Protein AF-A0A3M1DZT7-F1 (afdb_monomer)

Sequence (223 aa):
MSYPRRNRTALREWIWILPVLLIPLVGCPLLSSRNDTGNGNDNQNANVNDNGSGQPLPPQDAEINVVIEGQGSVQQEATVGGVRLSAVPDNGWLFSEWVLSNGQSVRLNPTLFDPEDDPTVTARFVPDPNVADSDGDGFVDAADQCPGTPSGAAVDLDGCAASQRDSDNDGVTDDVDACPDSPFGAAVGEDGCTPDERDSDGDGVPDPSDRCPDTPPDDSIDN

pLDDT: mean 79.83, std 20.41, range [36.41, 98.38]

Solvent-accessible surface area (backbone atoms only — not comparable to full-atom values): 14488 Å² total; per-residue (Å²): 142,88,86,83,93,83,84,90,86,86,81,88,82,86,87,89,83,85,87,88,88,85,85,84,90,82,83,86,86,79,89,76,89,80,89,82,90,81,89,78,92,77,90,73,88,75,89,70,91,70,93,63,92,69,72,68,74,45,66,94,76,57,63,61,49,73,44,78,43,72,54,58,50,73,49,79,43,73,36,81,84,31,31,35,42,34,75,43,49,36,62,51,33,35,75,63,34,36,37,37,85,88,70,51,76,43,71,64,74,64,37,77,43,42,42,87,84,47,50,40,38,30,45,34,30,42,76,37,91,89,56,56,47,88,48,66,75,59,35,24,62,92,65,34,78,35,87,73,37,62,76,87,59,70,55,53,99,43,36,34,28,44,79,76,36,45,88,37,48,50,83,43,36,54,69,60,34,77,34,78,76,42,60,72,63,41,82,48,54,93,43,25,29,35,81,76,60,38,43,78,40,68,67,85,52,28,38,83,79,34,93,62,51,76,49,67,78,87,60,73,72,92,126

Mean predicted aligned error: 16.44 Å

Secondary structure (DSSP, 8-state):
------------------------------------------------------PPPPPTT---EEEEESSEEEEEEEETTEEEEEEEEPTTEEEEEEEETTS-EE--SSEEE-TTT-SEEEEEEEE-TTS--SS-SSS-TTT-SSTTPPTT--B-TTS-BGGG--SS-SSS-TTT-S-TT--TT----TTS--TTT--SS-SSS-TTT-S-TTPPTT-----

Structure (mmCIF, N/CA/C/O backbone):
data_AF-A0A3M1DZT7-F1
#
_entry.id   AF-A0A3M1DZT7-F1
#
loop_
_atom_site.group_PDB
_atom_site.id
_atom_site.type_symbol
_atom_site.label_atom_id
_atom_site.label_alt_id
_atom_site.label_comp_id
_atom_site.label_asym_id
_atom_site.label_entity_id
_atom_site.label_seq_id
_atom_site.pdbx_PDB_ins_code
_atom_site.Cartn_x
_atom_site.Cartn_y
_atom_site.Cartn_z
_atom_site.occupancy
_atom_site.B_iso_or_equiv
_atom_site.auth_seq_id
_atom_site.auth_comp_id
_atom_site.auth_asym_id
_atom_site.auth_atom_id
_atom_site.pdbx_PDB_model_num
ATOM 1 N N . MET A 1 1 ? 51.567 37.288 -17.974 1.00 45.66 1 MET A N 1
ATOM 2 C CA . MET A 1 1 ? 51.415 36.733 -16.613 1.00 45.66 1 MET A CA 1
ATOM 3 C C . MET A 1 1 ? 51.586 35.224 -16.696 1.00 45.66 1 MET A C 1
ATOM 5 O O . MET A 1 1 ? 50.938 34.608 -17.527 1.00 45.66 1 MET A O 1
ATOM 9 N N . SER A 1 2 ? 52.511 34.666 -15.920 1.00 47.59 2 SER A N 1
ATOM 10 C CA . SER A 1 2 ? 52.899 33.250 -15.897 1.00 47.59 2 SER A CA 1
ATOM 11 C C . SER A 1 2 ? 52.933 32.817 -14.433 1.00 47.59 2 SER A C 1
ATOM 13 O O . SER A 1 2 ? 53.508 33.569 -13.655 1.00 47.59 2 SER A O 1
ATOM 15 N N . TYR A 1 3 ? 52.290 31.697 -14.077 1.00 40.38 3 TYR A N 1
ATOM 16 C CA . TYR A 1 3 ? 52.503 30.831 -12.894 1.00 40.38 3 TYR A CA 1
ATOM 17 C C . TYR A 1 3 ? 51.516 29.628 -12.971 1.00 40.38 3 TYR A C 1
ATOM 19 O O . TYR A 1 3 ? 50.563 29.699 -13.746 1.00 40.38 3 TYR A O 1
ATOM 27 N N . PRO A 1 4 ? 51.784 28.472 -12.322 1.00 50.91 4 PRO A N 1
ATOM 28 C CA . PRO A 1 4 ? 52.067 27.237 -13.059 1.00 50.91 4 PRO A CA 1
ATOM 29 C C . PRO A 1 4 ? 51.214 26.011 -12.654 1.00 50.91 4 PRO A C 1
ATOM 31 O O . PRO A 1 4 ? 50.410 26.047 -11.730 1.00 50.91 4 PRO A O 1
ATOM 34 N N . ARG A 1 5 ? 51.464 24.890 -13.352 1.00 53.12 5 ARG A N 1
ATOM 35 C CA . ARG A 1 5 ? 50.992 23.520 -13.062 1.00 53.12 5 ARG A CA 1
ATOM 36 C C . ARG A 1 5 ? 51.429 22.998 -11.680 1.00 53.12 5 ARG A C 1
ATOM 38 O O . ARG A 1 5 ? 52.589 23.194 -11.320 1.00 53.12 5 ARG A O 1
ATOM 45 N N . ARG A 1 6 ? 50.556 22.199 -11.039 1.00 50.59 6 ARG A N 1
ATOM 46 C CA . ARG A 1 6 ? 50.745 20.929 -10.266 1.00 50.59 6 ARG A CA 1
ATOM 47 C C . ARG A 1 6 ? 49.400 20.640 -9.550 1.00 50.59 6 ARG A C 1
ATOM 49 O O . ARG A 1 6 ? 48.716 21.587 -9.208 1.00 50.59 6 ARG A O 1
ATOM 56 N N . ASN A 1 7 ? 48.911 19.418 -9.332 1.00 36.47 7 ASN A N 1
ATOM 57 C CA . ASN A 1 7 ? 49.622 18.189 -9.004 1.00 36.47 7 ASN A CA 1
ATOM 58 C C . ASN A 1 7 ? 48.761 16.950 -9.350 1.00 36.47 7 ASN A C 1
ATOM 60 O O . ASN A 1 7 ? 47.596 16.879 -8.971 1.00 36.47 7 ASN A O 1
ATOM 64 N N . ARG A 1 8 ? 49.356 15.972 -10.044 1.00 54.31 8 ARG A N 1
ATOM 65 C CA . ARG A 1 8 ? 48.890 14.578 -10.103 1.00 54.31 8 ARG A CA 1
ATOM 66 C C . ARG A 1 8 ? 49.481 13.852 -8.900 1.00 54.31 8 ARG A C 1
ATOM 68 O O . ARG A 1 8 ? 50.689 13.965 -8.743 1.00 54.31 8 ARG A O 1
ATOM 75 N N . THR A 1 9 ? 48.667 13.092 -8.167 1.00 45.31 9 THR A N 1
ATOM 76 C CA . THR A 1 9 ? 48.987 11.770 -7.580 1.00 45.31 9 THR A CA 1
ATOM 77 C C . THR A 1 9 ? 47.830 11.342 -6.677 1.00 45.31 9 THR A C 1
ATOM 79 O O . THR A 1 9 ? 47.679 11.890 -5.591 1.00 45.31 9 THR A O 1
ATOM 82 N N . ALA A 1 10 ? 47.053 10.347 -7.099 1.00 43.81 10 ALA A N 1
ATOM 83 C CA . ALA A 1 10 ? 46.327 9.464 -6.192 1.00 43.81 10 ALA A CA 1
ATOM 84 C C . ALA A 1 10 ? 46.734 8.045 -6.598 1.00 43.81 10 ALA A C 1
ATOM 86 O O . ALA A 1 10 ? 46.336 7.550 -7.652 1.00 43.81 10 ALA A O 1
ATOM 87 N N . LEU A 1 11 ? 47.667 7.475 -5.839 1.00 43.59 11 LEU A N 1
ATOM 88 C CA . LEU A 1 11 ? 48.117 6.100 -5.998 1.00 43.59 11 LEU A CA 1
ATOM 89 C C . LEU A 1 11 ? 47.197 5.192 -5.180 1.00 43.59 11 LEU A C 1
ATOM 91 O O . LEU A 1 11 ? 46.886 5.483 -4.028 1.00 43.59 11 LEU A O 1
ATOM 95 N N . ARG A 1 12 ? 46.768 4.123 -5.851 1.00 47.22 12 ARG A N 1
ATOM 96 C CA . ARG A 1 12 ? 46.093 2.931 -5.337 1.00 47.22 12 ARG A CA 1
ATOM 97 C C . ARG A 1 12 ? 47.005 2.179 -4.366 1.00 47.22 12 ARG A C 1
ATOM 99 O O . ARG A 1 12 ? 48.170 1.980 -4.689 1.00 47.22 12 ARG A O 1
ATOM 106 N N . GLU A 1 13 ? 46.438 1.640 -3.294 1.00 50.22 13 GLU A N 1
ATOM 107 C CA . GLU A 1 13 ? 47.016 0.537 -2.518 1.00 50.22 13 GLU A CA 1
ATOM 108 C C . GLU A 1 13 ? 45.881 -0.471 -2.266 1.00 50.22 13 GLU A C 1
ATOM 110 O O . GLU A 1 13 ? 44.809 -0.104 -1.786 1.00 50.22 13 GLU A O 1
ATOM 115 N N . TRP A 1 14 ? 46.100 -1.716 -2.688 1.00 39.44 14 TRP A N 1
ATOM 116 C CA . TRP A 1 14 ? 45.188 -2.859 -2.601 1.00 39.44 14 TRP A CA 1
ATOM 117 C C . TRP A 1 14 ? 45.674 -3.764 -1.461 1.00 39.44 14 TRP A C 1
ATOM 119 O O . TRP A 1 14 ? 46.859 -4.092 -1.430 1.00 39.44 14 TRP A O 1
ATOM 129 N N . ILE A 1 15 ? 44.794 -4.217 -0.562 1.00 51.91 15 ILE A N 1
ATOM 130 C CA . ILE A 1 15 ? 45.099 -5.303 0.386 1.00 51.91 15 ILE A CA 1
ATOM 131 C C . ILE A 1 15 ? 44.043 -6.398 0.223 1.00 51.91 15 ILE A C 1
ATOM 133 O O . ILE A 1 15 ? 42.875 -6.197 0.541 1.00 51.91 15 ILE A O 1
ATOM 137 N N . TRP A 1 16 ? 44.494 -7.554 -0.263 1.00 39.28 16 TRP A N 1
ATOM 138 C CA . TRP A 1 16 ? 43.775 -8.827 -0.297 1.00 39.28 16 TRP A CA 1
ATOM 139 C C . TRP A 1 16 ? 44.227 -9.694 0.882 1.00 39.28 16 TRP A C 1
ATOM 141 O O . TRP A 1 16 ? 45.429 -9.920 1.024 1.00 39.28 16 TRP A O 1
ATOM 151 N N . ILE A 1 17 ? 43.298 -10.249 1.669 1.00 58.00 17 ILE A N 1
ATOM 152 C CA . ILE A 1 17 ? 43.531 -11.480 2.447 1.00 58.00 17 ILE A CA 1
ATOM 153 C C . ILE A 1 17 ? 42.269 -12.356 2.353 1.00 58.00 17 ILE A C 1
ATOM 155 O O . ILE A 1 17 ? 41.202 -11.965 2.815 1.00 58.00 17 ILE A O 1
ATOM 159 N N . LEU A 1 18 ? 42.419 -13.523 1.717 1.00 41.44 18 LEU A N 1
ATOM 160 C CA . LEU A 1 18 ? 41.419 -14.587 1.530 1.0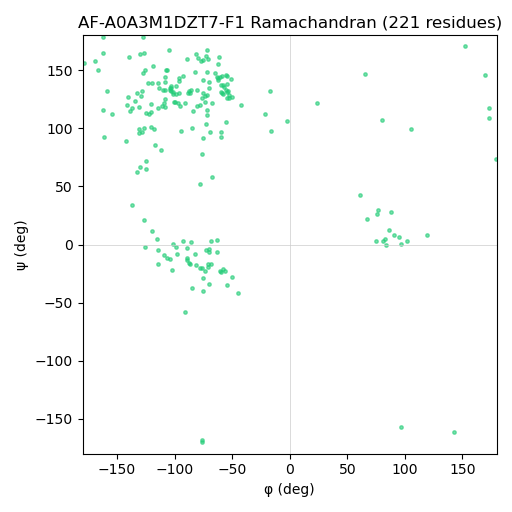0 41.44 18 LEU A CA 1
ATOM 161 C C . LEU A 1 18 ? 41.291 -15.511 2.771 1.00 41.44 18 LEU A C 1
ATOM 163 O O . LEU A 1 18 ? 42.179 -15.503 3.628 1.00 41.44 18 LEU A O 1
ATOM 167 N N . PRO A 1 19 ? 40.208 -16.316 2.872 1.00 54.72 19 PRO A N 1
ATOM 168 C CA . PRO A 1 19 ? 39.797 -17.031 4.081 1.00 54.72 19 PRO A CA 1
ATOM 169 C C . PRO A 1 19 ? 40.427 -18.428 4.205 1.00 54.72 19 PRO A C 1
ATOM 171 O O . PRO A 1 19 ? 40.820 -19.046 3.218 1.00 54.72 19 PRO A O 1
ATOM 174 N N . VAL A 1 20 ? 40.458 -18.967 5.428 1.00 49.34 20 VAL A N 1
ATOM 175 C CA . VAL A 1 20 ? 40.788 -20.376 5.697 1.00 49.34 20 VAL A CA 1
ATOM 176 C C . VAL A 1 20 ? 39.607 -21.034 6.404 1.00 49.34 20 VAL A C 1
ATOM 178 O O . VAL A 1 20 ? 39.290 -20.699 7.544 1.00 49.34 20 VAL A O 1
ATOM 181 N N . LEU A 1 21 ? 38.981 -21.992 5.721 1.00 49.69 21 LEU A N 1
ATOM 182 C CA . LEU A 1 21 ? 38.023 -22.945 6.274 1.00 49.69 21 LEU A CA 1
ATOM 183 C C . LEU A 1 21 ? 38.738 -24.287 6.491 1.00 49.69 21 LEU A C 1
ATOM 185 O O . LEU A 1 21 ? 39.342 -24.806 5.555 1.00 49.69 21 LEU A O 1
ATOM 189 N N . LEU A 1 22 ? 38.626 -24.883 7.683 1.00 40.75 22 LEU A N 1
ATOM 190 C CA . LEU A 1 22 ? 38.762 -26.335 7.860 1.00 40.75 22 LEU A CA 1
ATOM 191 C C . LEU A 1 22 ? 37.986 -26.810 9.110 1.00 40.75 22 LEU A C 1
ATOM 193 O O . LEU A 1 22 ? 38.340 -26.493 10.242 1.00 40.75 22 LEU A O 1
ATOM 197 N N . ILE A 1 23 ? 36.921 -27.578 8.874 1.00 49.12 23 ILE A N 1
ATOM 198 C CA . ILE A 1 23 ? 36.156 -28.443 9.806 1.00 49.12 23 ILE A CA 1
ATOM 199 C C . ILE A 1 23 ? 36.813 -29.848 9.684 1.00 49.12 23 ILE A C 1
ATOM 201 O O . ILE A 1 23 ? 37.213 -30.143 8.550 1.00 49.12 23 ILE A O 1
ATOM 205 N N . PRO A 1 24 ? 36.965 -30.739 10.715 1.00 48.47 24 PRO A N 1
ATOM 206 C CA . PRO A 1 24 ? 35.806 -31.445 11.303 1.00 48.47 24 PRO A CA 1
ATOM 207 C C . PRO A 1 24 ? 35.877 -32.136 12.700 1.00 48.47 24 PRO A C 1
ATOM 209 O O . PRO A 1 24 ? 36.939 -32.504 13.186 1.00 48.47 24 PRO A O 1
ATOM 212 N N . LEU A 1 25 ? 34.658 -32.434 13.211 1.00 43.09 25 LEU A N 1
ATOM 213 C CA . LEU A 1 25 ? 34.209 -33.508 14.146 1.00 43.09 25 LEU A CA 1
ATOM 214 C C . LEU A 1 25 ? 34.771 -33.453 15.597 1.00 43.09 25 LEU A C 1
ATOM 216 O O . LEU A 1 25 ? 35.896 -33.048 15.814 1.00 43.09 25 LEU A O 1
ATOM 220 N N . VAL A 1 26 ? 34.107 -33.836 16.698 1.00 43.22 26 VAL A N 1
ATOM 221 C CA . VAL A 1 26 ? 33.128 -34.891 17.016 1.00 43.22 26 VAL A CA 1
ATOM 222 C C . VAL A 1 26 ? 32.510 -34.557 18.405 1.00 43.22 26 VAL A C 1
ATOM 224 O O . VAL A 1 26 ? 33.234 -34.080 19.274 1.00 43.22 26 VAL A O 1
ATOM 227 N N . GLY A 1 27 ? 31.250 -34.933 18.675 1.00 36.41 27 GLY A N 1
ATOM 228 C CA . GLY A 1 27 ? 30.871 -35.521 19.982 1.00 36.41 27 GLY A CA 1
ATOM 229 C C . GLY A 1 27 ? 30.088 -34.689 21.019 1.00 36.41 27 GLY A C 1
ATOM 230 O O . GLY A 1 27 ? 30.664 -33.998 21.849 1.00 36.41 27 GLY A O 1
ATOM 231 N N . CYS A 1 28 ? 28.768 -34.911 21.067 1.00 40.41 28 CYS A N 1
ATOM 232 C CA . CYS A 1 28 ? 27.914 -34.839 22.275 1.00 40.41 28 CYS A CA 1
ATOM 233 C C . CYS A 1 28 ? 28.398 -35.897 23.319 1.00 40.41 28 CYS A C 1
ATOM 235 O O . CYS A 1 28 ? 29.014 -36.869 22.862 1.00 40.41 28 CYS A O 1
ATOM 237 N N . PRO A 1 29 ? 28.078 -35.860 24.648 1.00 48.31 29 PRO A N 1
ATOM 238 C CA . PRO A 1 29 ? 26.675 -36.031 25.056 1.00 48.31 29 PRO A CA 1
ATOM 239 C C . PRO A 1 29 ? 26.226 -35.577 26.487 1.00 48.31 29 PRO A C 1
ATOM 241 O O . PRO A 1 29 ? 27.014 -35.205 27.349 1.00 48.31 29 PRO A O 1
ATOM 244 N N . LEU A 1 30 ? 24.915 -35.765 26.707 1.00 39.66 30 LEU A N 1
ATOM 245 C CA . LEU A 1 30 ? 24.156 -36.088 27.937 1.00 39.66 30 LEU A CA 1
ATOM 246 C C . LEU A 1 30 ? 23.792 -35.017 28.988 1.00 39.66 30 LEU A C 1
ATOM 248 O O . LEU A 1 30 ? 24.552 -34.661 29.882 1.00 39.66 30 LEU A O 1
ATOM 252 N N . LEU A 1 31 ? 22.488 -34.708 28.961 1.00 46.44 31 LEU A N 1
ATOM 253 C CA . LEU A 1 31 ? 21.552 -34.671 30.094 1.00 46.44 31 LEU A CA 1
ATOM 254 C C . LEU A 1 31 ? 22.025 -35.416 31.361 1.00 46.44 31 LEU A C 1
ATOM 256 O O . LEU A 1 31 ? 22.279 -36.619 31.325 1.00 46.44 31 LEU A O 1
ATOM 260 N N . SER A 1 32 ? 21.902 -34.754 32.514 1.00 41.88 32 SER A N 1
ATOM 261 C CA . SER A 1 32 ? 21.476 -35.425 33.743 1.00 41.88 32 SER A CA 1
ATOM 262 C C . SER A 1 32 ? 20.468 -34.559 34.486 1.00 41.88 32 SER A C 1
ATOM 264 O O . SER A 1 32 ? 20.768 -33.463 34.947 1.00 41.88 32 SER A O 1
ATOM 266 N N . SER A 1 33 ? 19.267 -35.111 34.618 1.00 47.03 33 SER A N 1
ATOM 267 C CA . SER A 1 33 ? 18.274 -34.748 35.623 1.00 47.03 33 SER A CA 1
ATOM 268 C C . SER A 1 33 ? 18.876 -34.832 37.031 1.00 47.03 33 SER A C 1
ATOM 270 O O . SER A 1 33 ? 19.669 -35.742 37.296 1.00 47.03 33 SER A O 1
ATOM 272 N N . ARG A 1 34 ? 18.463 -33.929 37.930 1.00 51.03 34 ARG A N 1
ATOM 273 C CA . ARG A 1 34 ? 18.150 -34.253 39.331 1.00 51.03 34 ARG A CA 1
ATOM 274 C C . ARG A 1 34 ? 17.315 -33.145 39.975 1.00 51.03 34 ARG A C 1
ATOM 276 O O . ARG A 1 34 ? 17.758 -32.015 40.130 1.00 51.03 34 ARG A O 1
ATOM 283 N N . ASN A 1 35 ? 16.102 -33.540 40.336 1.00 45.88 35 ASN A N 1
ATOM 284 C CA . ASN A 1 35 ? 15.240 -32.927 41.336 1.00 45.88 35 ASN A CA 1
ATOM 285 C C . ASN A 1 35 ? 15.855 -33.183 42.730 1.00 45.88 35 ASN A C 1
ATOM 287 O O . ASN A 1 35 ? 16.365 -34.283 42.934 1.00 45.88 35 ASN A O 1
ATOM 291 N N . ASP A 1 36 ? 15.828 -32.210 43.647 1.00 48.66 36 ASP A N 1
ATOM 292 C CA . ASP A 1 36 ? 15.332 -32.398 45.026 1.00 48.66 36 ASP A CA 1
ATOM 293 C C . ASP A 1 36 ? 15.558 -31.167 45.927 1.00 48.66 36 ASP A C 1
ATOM 295 O O . ASP A 1 36 ? 16.675 -30.742 46.211 1.00 48.66 36 ASP A O 1
ATOM 299 N N . THR A 1 37 ? 14.420 -30.631 46.370 1.00 49.66 37 THR A N 1
ATOM 300 C CA . THR A 1 37 ? 14.058 -30.148 47.714 1.00 49.66 37 THR A CA 1
ATOM 301 C C . THR A 1 37 ? 15.154 -29.704 48.696 1.00 49.66 37 THR A C 1
ATOM 303 O O . THR A 1 37 ? 15.925 -30.515 49.205 1.00 49.66 37 THR A O 1
ATOM 306 N N . GLY A 1 38 ? 15.061 -28.444 49.139 1.00 43.72 38 GLY A N 1
ATOM 307 C CA . GLY A 1 38 ? 15.760 -27.932 50.320 1.00 43.72 38 GLY A CA 1
ATOM 308 C C . GLY A 1 38 ? 15.135 -26.641 50.853 1.00 43.72 38 GLY A C 1
ATOM 309 O O . GLY A 1 38 ? 15.471 -25.552 50.411 1.00 43.72 38 GLY A O 1
ATOM 310 N N . ASN A 1 39 ? 14.206 -26.792 51.795 1.00 49.78 39 ASN A N 1
ATOM 311 C CA . ASN A 1 39 ? 13.646 -25.753 52.662 1.00 49.78 39 ASN A CA 1
ATOM 312 C C . ASN A 1 39 ? 14.753 -25.047 53.480 1.00 49.78 39 ASN A C 1
ATOM 314 O O . ASN A 1 39 ? 15.610 -25.733 54.034 1.00 49.78 39 ASN A O 1
ATOM 318 N N . GLY A 1 40 ? 14.709 -23.715 53.603 1.00 40.53 40 GLY A N 1
ATOM 319 C CA . GLY A 1 40 ? 15.692 -22.950 54.382 1.00 40.53 40 GLY A CA 1
ATOM 320 C C . GLY A 1 40 ? 15.465 -21.436 54.366 1.00 40.53 40 GLY A C 1
A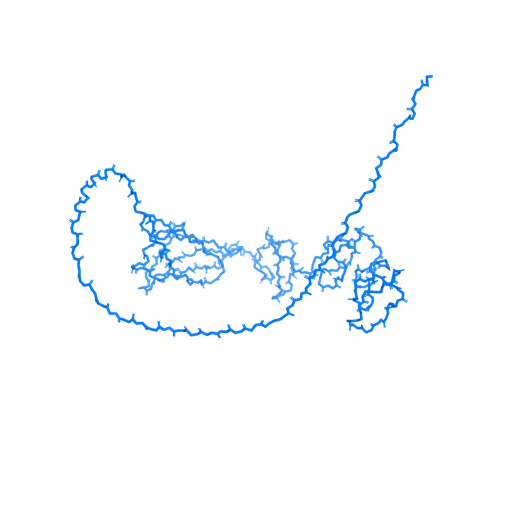TOM 321 O O . GLY A 1 40 ? 16.159 -20.699 53.683 1.00 40.53 40 GLY A O 1
ATOM 322 N N . ASN A 1 41 ? 14.445 -21.005 55.097 1.00 50.97 41 ASN A N 1
ATOM 323 C CA . ASN A 1 41 ? 14.290 -19.698 55.736 1.00 50.97 41 ASN A CA 1
ATOM 324 C C . ASN A 1 41 ? 15.577 -18.881 56.008 1.00 50.97 41 ASN A C 1
ATOM 326 O O . ASN A 1 41 ? 16.269 -19.159 56.978 1.00 50.97 41 ASN A O 1
ATOM 330 N N . ASP A 1 42 ? 15.742 -17.753 55.307 1.00 59.00 42 ASP A N 1
ATOM 331 C CA . ASP A 1 42 ? 16.465 -16.582 55.819 1.00 59.00 42 ASP A CA 1
ATOM 332 C C . ASP A 1 42 ? 15.633 -15.311 55.598 1.00 59.00 42 ASP A C 1
ATOM 334 O O . ASP A 1 42 ? 15.553 -14.728 54.519 1.00 59.00 42 ASP A O 1
ATOM 338 N N . ASN A 1 43 ? 14.972 -14.901 56.679 1.00 50.03 43 ASN A N 1
ATOM 339 C CA . ASN A 1 43 ? 14.405 -13.575 56.858 1.00 50.03 43 ASN A CA 1
ATOM 340 C C . ASN A 1 43 ? 15.558 -12.589 57.089 1.00 50.03 43 ASN A C 1
ATOM 342 O O . ASN A 1 43 ? 16.101 -12.511 58.191 1.00 50.03 43 ASN A O 1
ATOM 346 N N . GLN A 1 44 ? 15.893 -11.815 56.062 1.00 52.84 44 GLN A N 1
ATOM 347 C CA . GLN A 1 44 ? 16.610 -10.553 56.207 1.00 52.84 44 GLN A CA 1
ATOM 348 C C . GLN A 1 44 ? 15.689 -9.440 55.706 1.00 52.84 44 GLN A C 1
ATOM 350 O O . GLN A 1 44 ? 15.697 -9.050 54.545 1.00 52.84 44 GLN A O 1
ATOM 355 N N . ASN A 1 45 ? 14.844 -8.987 56.631 1.00 51.62 45 ASN A N 1
ATOM 356 C CA . ASN A 1 45 ? 14.355 -7.622 56.775 1.00 51.62 45 ASN A CA 1
ATOM 357 C C . ASN A 1 45 ? 15.182 -6.581 55.989 1.00 51.62 45 ASN A C 1
ATOM 359 O O . ASN A 1 45 ? 16.193 -6.082 56.482 1.00 51.62 45 ASN A O 1
ATOM 363 N N . ALA A 1 46 ? 14.700 -6.209 54.804 1.00 47.03 46 ALA A N 1
ATOM 364 C CA . ALA A 1 46 ? 15.063 -4.967 54.141 1.00 47.03 46 ALA A CA 1
ATOM 365 C C . ALA A 1 46 ? 13.829 -4.061 54.131 1.00 47.03 46 ALA A C 1
ATOM 367 O O . ALA A 1 46 ? 13.080 -3.977 53.163 1.00 47.03 46 ALA A O 1
ATOM 368 N N . ASN A 1 47 ? 13.619 -3.392 55.263 1.00 51.78 47 ASN A N 1
ATOM 369 C CA . ASN A 1 47 ? 12.911 -2.123 55.303 1.00 51.78 47 ASN A CA 1
ATOM 370 C C . ASN A 1 47 ? 13.680 -1.122 54.427 1.00 51.78 47 ASN A C 1
ATOM 372 O O . ASN A 1 47 ? 14.659 -0.524 54.876 1.00 51.78 47 ASN A O 1
ATOM 376 N N . VAL A 1 48 ? 13.241 -0.958 53.182 1.00 53.88 48 VAL A N 1
ATOM 377 C CA . VAL A 1 48 ? 13.558 0.222 52.382 1.00 53.88 48 VAL A CA 1
ATOM 378 C C . VAL A 1 48 ? 12.237 0.904 52.077 1.00 53.88 48 VAL A C 1
ATOM 380 O O . VAL A 1 48 ? 11.488 0.505 51.191 1.00 53.88 48 VAL A O 1
ATOM 383 N N . ASN A 1 49 ? 11.957 1.937 52.867 1.00 52.44 49 ASN A N 1
ATOM 384 C CA . ASN A 1 49 ? 11.058 3.011 52.488 1.00 52.44 49 ASN A CA 1
ATOM 385 C C . ASN A 1 49 ? 11.618 3.664 51.217 1.00 52.44 49 ASN A C 1
ATOM 387 O O . ASN A 1 49 ? 12.457 4.561 51.311 1.00 52.44 49 ASN A O 1
ATOM 391 N N . ASP A 1 50 ? 11.178 3.211 50.047 1.00 50.44 50 ASP A N 1
ATOM 392 C CA . ASP A 1 50 ? 11.372 3.946 48.805 1.00 50.44 50 ASP A CA 1
ATOM 393 C C . ASP A 1 50 ? 10.120 4.787 48.538 1.00 50.44 50 ASP A C 1
ATOM 395 O O . ASP A 1 50 ? 9.105 4.303 48.043 1.00 50.44 50 ASP A O 1
ATOM 399 N N . ASN A 1 51 ? 10.188 6.069 48.904 1.00 49.50 51 ASN A N 1
ATOM 400 C CA . ASN A 1 51 ? 9.269 7.099 48.415 1.00 49.50 51 ASN A CA 1
ATOM 401 C C . ASN A 1 51 ? 9.689 7.517 46.994 1.00 49.50 51 ASN A C 1
ATOM 403 O O . ASN A 1 51 ? 9.900 8.699 46.714 1.00 49.50 51 ASN A O 1
ATOM 407 N N . GLY A 1 52 ? 9.851 6.533 46.116 1.00 48.31 52 GLY A N 1
ATOM 408 C CA . GLY A 1 52 ? 10.081 6.712 44.698 1.00 48.31 52 GLY A CA 1
ATOM 409 C C . GLY A 1 52 ? 8.733 6.724 44.000 1.00 48.31 52 GLY A C 1
ATOM 410 O O . GLY A 1 52 ? 7.965 5.771 44.090 1.00 48.31 52 GLY A O 1
ATOM 411 N N . SER A 1 53 ? 8.429 7.809 43.297 1.00 49.31 53 SER A N 1
ATOM 412 C CA . SER A 1 53 ? 7.307 7.928 42.365 1.00 49.31 53 SER A CA 1
ATOM 413 C C . SER A 1 53 ? 7.524 7.032 41.137 1.00 49.31 53 SER A C 1
ATOM 415 O O . SER A 1 53 ? 7.610 7.514 40.008 1.00 49.31 53 SER A O 1
ATOM 417 N N . GLY A 1 54 ? 7.683 5.730 41.363 1.00 47.78 54 GLY A N 1
ATOM 418 C CA . GLY A 1 54 ? 7.728 4.716 40.329 1.00 47.78 54 GLY A CA 1
ATOM 419 C C . GLY A 1 54 ? 6.313 4.501 39.834 1.00 47.78 54 GLY A C 1
ATOM 420 O O . GLY A 1 54 ? 5.569 3.707 40.405 1.00 47.78 54 GLY A O 1
ATOM 421 N N . GLN A 1 55 ? 5.919 5.238 38.795 1.00 58.50 55 GLN A N 1
ATOM 422 C CA . GLN A 1 55 ? 4.792 4.798 37.983 1.00 58.50 55 GLN A CA 1
ATOM 423 C C . GLN A 1 55 ? 5.094 3.355 37.555 1.00 58.50 55 GLN A C 1
ATOM 425 O O . GLN A 1 55 ? 6.192 3.120 37.039 1.00 58.50 55 GLN A O 1
ATOM 430 N N . PRO A 1 56 ? 4.193 2.389 37.812 1.00 60.09 56 PRO A N 1
ATOM 431 C CA . PRO A 1 56 ? 4.393 1.019 37.372 1.00 60.09 56 PRO A CA 1
ATOM 432 C C . PRO A 1 56 ? 4.691 1.039 35.878 1.00 60.09 56 PRO A C 1
ATOM 434 O O . PRO A 1 56 ? 3.964 1.685 35.118 1.00 60.09 56 PRO A O 1
ATOM 437 N N . LEU A 1 57 ? 5.782 0.387 35.470 1.00 58.00 57 LEU A N 1
ATOM 438 C CA . LEU A 1 57 ? 6.018 0.142 34.053 1.00 58.00 57 LEU A CA 1
ATOM 439 C C . LEU A 1 57 ? 4.769 -0.562 33.502 1.00 58.00 57 LEU A C 1
ATOM 441 O O . LEU A 1 57 ? 4.223 -1.420 34.207 1.00 58.00 57 LEU A O 1
ATOM 445 N N . PRO A 1 58 ? 4.288 -0.188 32.302 1.00 63.00 58 PRO A N 1
ATOM 446 C CA . PRO A 1 58 ? 3.191 -0.911 31.678 1.00 63.00 58 PRO A CA 1
ATOM 447 C C . PRO A 1 58 ? 3.528 -2.409 31.675 1.00 63.00 58 PRO A C 1
ATOM 449 O O . PRO A 1 58 ? 4.709 -2.752 31.519 1.00 63.00 58 PRO A O 1
ATOM 452 N N . PRO A 1 59 ? 2.541 -3.297 31.901 1.00 64.69 59 PRO A N 1
ATOM 453 C CA . PRO A 1 59 ? 2.783 -4.730 31.828 1.00 64.69 59 PRO A CA 1
ATOM 454 C C . PRO A 1 59 ? 3.486 -5.020 30.503 1.00 64.69 59 PRO A C 1
ATOM 456 O O . PRO A 1 59 ? 3.013 -4.581 29.456 1.00 64.69 59 PRO A O 1
ATOM 459 N N . GLN A 1 60 ? 4.628 -5.712 30.546 1.00 58.59 60 GLN A N 1
ATOM 460 C CA . GLN A 1 60 ? 5.422 -6.011 29.343 1.00 58.59 60 GLN A CA 1
ATOM 461 C C . GLN A 1 60 ? 4.661 -6.898 28.340 1.00 58.59 60 GLN A C 1
ATOM 463 O O . GLN A 1 60 ? 5.115 -7.078 27.215 1.00 58.59 60 GLN A O 1
ATOM 468 N N . ASP A 1 61 ? 3.480 -7.372 28.742 1.00 63.19 61 ASP A N 1
ATOM 469 C CA . ASP A 1 61 ? 2.639 -8.334 28.045 1.00 63.19 61 ASP A CA 1
ATOM 470 C C . ASP A 1 61 ? 1.252 -7.731 27.714 1.00 63.19 61 ASP A C 1
ATOM 472 O O . ASP A 1 61 ? 0.321 -8.454 27.365 1.00 63.19 61 ASP A O 1
ATOM 476 N N . ALA A 1 62 ? 1.076 -6.411 27.875 1.00 69.88 62 ALA A N 1
ATOM 477 C CA . ALA A 1 62 ? -0.165 -5.712 27.553 1.00 69.88 62 ALA A CA 1
ATOM 478 C C . ALA A 1 62 ? -0.295 -5.545 26.031 1.00 69.88 62 ALA A C 1
ATOM 480 O O . ALA A 1 62 ? -0.031 -4.475 25.487 1.00 69.88 62 ALA A O 1
ATOM 481 N N . GLU A 1 63 ? -0.688 -6.612 25.344 1.00 82.69 63 GLU A N 1
ATOM 482 C CA . GLU A 1 63 ? -1.072 -6.577 23.934 1.00 82.69 63 GLU A CA 1
ATOM 483 C C . GLU A 1 63 ? -2.558 -6.907 23.791 1.00 82.69 63 GLU A C 1
ATOM 485 O O . GLU A 1 63 ? -3.084 -7.797 24.461 1.00 82.69 63 GLU A O 1
ATOM 490 N N . ILE A 1 64 ? -3.240 -6.184 22.902 1.00 92.81 64 ILE A N 1
ATOM 491 C CA . ILE A 1 64 ? -4.631 -6.458 22.544 1.00 92.81 64 ILE A CA 1
ATOM 492 C C . ILE A 1 64 ? -4.647 -7.141 21.182 1.00 92.81 64 ILE A C 1
ATOM 494 O O . ILE A 1 64 ? -3.997 -6.694 20.232 1.00 92.81 64 ILE A O 1
ATOM 498 N N . ASN A 1 65 ? -5.434 -8.211 21.062 1.00 95.12 65 ASN A N 1
ATOM 499 C CA . ASN A 1 65 ? -5.688 -8.822 19.767 1.00 95.12 65 ASN A CA 1
ATOM 500 C C . ASN A 1 65 ? -6.603 -7.904 18.943 1.00 95.12 65 ASN A C 1
ATOM 502 O O . ASN A 1 65 ? -7.779 -7.725 19.268 1.00 95.12 65 ASN A O 1
ATOM 506 N N . VAL A 1 66 ? -6.061 -7.318 17.877 1.00 96.94 66 VAL A N 1
ATOM 507 C CA . VAL A 1 66 ? -6.804 -6.405 17.007 1.00 96.94 66 VAL A CA 1
ATOM 508 C C . VAL A 1 66 ? -7.244 -7.133 15.745 1.00 96.94 66 VAL A C 1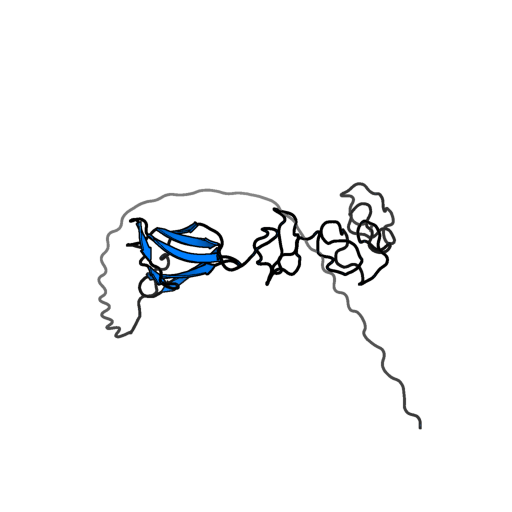
ATOM 510 O O . VAL A 1 66 ? -6.423 -7.649 14.991 1.00 96.94 66 VAL A O 1
ATOM 513 N N . VAL A 1 67 ? -8.551 -7.135 15.498 1.00 97.44 67 VAL A N 1
ATOM 514 C CA . VAL A 1 67 ? -9.145 -7.600 14.238 1.00 97.44 67 VAL A CA 1
ATOM 515 C C . VAL A 1 67 ? -9.442 -6.381 13.369 1.00 97.44 67 VAL A C 1
ATOM 517 O O . VAL A 1 67 ? -9.958 -5.389 13.872 1.00 97.44 67 VAL A O 1
ATOM 520 N N . ILE A 1 68 ? -9.133 -6.433 12.075 1.00 97.81 68 ILE A N 1
ATOM 521 C CA . ILE A 1 68 ? -9.399 -5.333 11.137 1.00 97.81 68 ILE A CA 1
ATOM 522 C C . ILE A 1 68 ? -10.552 -5.736 10.211 1.00 97.81 68 ILE A C 1
ATOM 524 O O . ILE A 1 68 ? -10.495 -6.777 9.558 1.00 97.81 68 ILE A O 1
ATOM 528 N N . GLU A 1 69 ? -11.598 -4.910 10.160 1.00 97.00 69 GLU A N 1
ATOM 529 C CA . GLU A 1 69 ? -12.674 -4.981 9.168 1.00 97.00 69 GLU A CA 1
ATOM 530 C C . GLU A 1 69 ? -12.572 -3.770 8.231 1.00 97.00 69 GLU A C 1
ATOM 532 O O . GLU A 1 69 ? -12.702 -2.637 8.689 1.00 97.00 69 GLU A O 1
ATOM 537 N N . GLY A 1 70 ? -12.384 -3.995 6.928 1.00 94.06 70 GLY A N 1
ATOM 538 C CA . GLY A 1 70 ? -12.158 -2.930 5.940 1.00 94.06 70 GLY A CA 1
ATOM 539 C C . GLY A 1 70 ? -10.672 -2.721 5.639 1.00 94.06 70 GLY A C 1
ATOM 540 O O . GLY A 1 70 ? -9.884 -3.646 5.831 1.00 94.06 70 GLY A O 1
ATOM 541 N N . GLN A 1 71 ? -10.302 -1.533 5.153 1.00 91.25 71 GLN A N 1
ATOM 542 C CA . GLN A 1 71 ? -8.907 -1.167 4.871 1.00 91.25 71 GLN A CA 1
ATOM 543 C C . GLN A 1 71 ? -8.428 -0.052 5.806 1.00 91.25 71 GLN A C 1
ATOM 545 O O . GLN A 1 71 ? -9.146 0.911 6.092 1.00 91.25 71 GLN A O 1
ATOM 550 N N . GLY A 1 72 ? -7.226 -0.238 6.336 1.00 94.69 72 GLY A N 1
ATOM 551 C CA . GLY A 1 72 ? -6.643 0.557 7.402 1.00 94.69 72 GLY A CA 1
ATOM 552 C C . GLY A 1 72 ? -5.641 -0.248 8.220 1.00 94.69 72 GLY A C 1
ATOM 553 O O . GLY A 1 72 ? -5.544 -1.474 8.139 1.00 94.69 72 GLY A O 1
ATOM 554 N N . SER A 1 73 ? -4.923 0.455 9.083 1.00 96.62 73 SER A N 1
ATOM 555 C CA . SER A 1 73 ? -3.970 -0.115 10.029 1.00 96.62 73 SER A CA 1
ATOM 556 C C . SER A 1 73 ? -4.265 0.341 11.458 1.00 96.62 73 SER A C 1
ATOM 558 O O . SER A 1 73 ? -5.035 1.274 11.702 1.00 96.62 73 SER A O 1
ATOM 560 N N . VAL A 1 74 ? -3.675 -0.342 12.440 1.00 98.00 74 VAL A N 1
ATOM 561 C CA . VAL A 1 74 ? -3.797 0.016 13.858 1.00 98.00 74 VAL A CA 1
ATOM 562 C C . VAL A 1 74 ? -2.416 0.084 14.487 1.00 98.00 74 VAL A C 1
ATOM 564 O O . VAL A 1 74 ? -1.639 -0.864 14.411 1.00 98.00 74 VAL A O 1
ATOM 567 N N . GLN A 1 75 ? -2.131 1.205 15.142 1.00 97.00 75 GLN A N 1
ATOM 568 C CA . GLN A 1 75 ? -0.940 1.390 15.961 1.00 97.00 75 GLN A CA 1
ATOM 569 C C . GLN A 1 75 ? -1.296 1.104 17.422 1.00 97.00 75 GLN A C 1
ATOM 571 O O . GLN A 1 75 ? -2.285 1.644 17.931 1.00 97.00 75 GLN A O 1
ATOM 576 N N . GLN A 1 76 ? -0.497 0.265 18.085 1.00 95.56 76 GLN A N 1
ATOM 577 C CA . GLN A 1 76 ? -0.649 -0.055 19.504 1.00 95.56 76 GLN A CA 1
ATOM 578 C C . GLN A 1 76 ? 0.497 0.557 20.309 1.00 95.56 76 GLN A C 1
ATOM 580 O O . GLN A 1 76 ? 1.663 0.408 19.950 1.00 95.56 76 GLN A O 1
ATOM 585 N N . GLU A 1 77 ? 0.165 1.219 21.413 1.00 93.62 77 GLU A N 1
ATOM 586 C CA . GLU A 1 77 ? 1.137 1.785 22.347 1.00 93.62 77 GLU A CA 1
ATOM 587 C C . GLU A 1 77 ? 0.770 1.376 23.780 1.00 93.62 77 GLU A C 1
ATOM 589 O O . GLU A 1 77 ? -0.304 1.715 24.280 1.00 93.62 77 GLU A O 1
ATOM 594 N N . ALA A 1 78 ? 1.657 0.643 24.459 1.00 91.12 78 ALA A N 1
ATOM 595 C CA . ALA A 1 78 ? 1.462 0.268 25.857 1.00 91.12 78 ALA A CA 1
ATOM 596 C C . ALA A 1 78 ? 1.636 1.492 26.774 1.00 91.12 78 ALA A C 1
ATOM 598 O O . ALA A 1 78 ? 2.641 2.202 26.712 1.00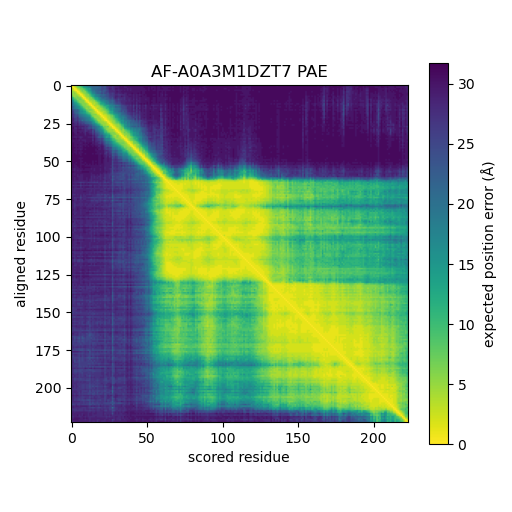 91.12 78 ALA A O 1
ATOM 599 N N . THR A 1 79 ? 0.669 1.735 27.658 1.00 88.50 79 THR A N 1
ATOM 600 C CA . THR A 1 79 ? 0.646 2.899 28.556 1.00 88.50 79 THR A CA 1
ATOM 601 C C . THR A 1 79 ? 0.381 2.496 30.006 1.00 88.50 79 THR A C 1
ATOM 603 O O . THR A 1 79 ? -0.085 1.395 30.302 1.00 88.50 79 THR A O 1
ATOM 606 N N . VAL A 1 80 ? 0.661 3.405 30.945 1.00 82.00 80 VAL A N 1
ATOM 607 C CA . VAL A 1 80 ? 0.294 3.214 32.356 1.00 82.00 80 VAL A CA 1
ATOM 608 C C . VAL A 1 80 ? -1.232 3.301 32.472 1.00 82.00 80 VAL A C 1
ATOM 610 O O . VAL A 1 80 ? -1.785 4.397 32.533 1.00 82.00 80 VAL A O 1
ATOM 613 N N . GLY A 1 81 ? -1.899 2.145 32.474 1.00 82.56 81 GLY A N 1
ATOM 614 C CA . GLY A 1 81 ? -3.361 2.028 32.544 1.00 82.56 81 GLY A CA 1
ATOM 615 C C . GLY A 1 81 ? -4.024 1.330 31.353 1.00 82.56 81 GLY A C 1
ATOM 616 O O . GLY A 1 81 ? -5.246 1.359 31.277 1.00 82.56 81 GLY A O 1
ATOM 617 N N . GLY A 1 82 ? -3.253 0.739 30.433 1.00 90.94 82 GLY A N 1
ATOM 618 C CA . GLY A 1 82 ? -3.786 -0.079 29.340 1.00 90.94 82 GLY A CA 1
ATOM 619 C C . GLY A 1 82 ? -3.020 0.103 28.032 1.00 90.94 82 GLY A C 1
ATOM 620 O O . GLY A 1 82 ? -1.903 0.625 28.012 1.00 90.94 82 GLY A O 1
ATOM 621 N N . VAL A 1 83 ? -3.642 -0.281 26.922 1.00 94.56 83 VAL A N 1
ATOM 622 C CA . VAL A 1 83 ? -3.085 -0.161 25.569 1.00 94.56 83 VAL A CA 1
ATOM 623 C C . VAL A 1 83 ? -3.833 0.925 24.810 1.00 94.56 83 VAL A C 1
ATOM 625 O O . VAL A 1 83 ? -5.056 0.879 24.657 1.00 94.56 83 VAL A O 1
ATOM 628 N N . ARG A 1 84 ? -3.101 1.940 24.349 1.00 95.50 84 ARG A N 1
ATOM 629 C CA . ARG A 1 84 ? -3.635 2.975 23.468 1.00 95.50 84 ARG A CA 1
ATOM 630 C C . ARG A 1 84 ? -3.655 2.427 22.048 1.00 95.50 84 ARG A C 1
ATOM 632 O O . ARG A 1 84 ? -2.606 2.129 21.484 1.00 95.50 84 ARG A O 1
ATOM 639 N N . LEU A 1 85 ? -4.847 2.351 21.469 1.00 97.44 85 LEU A N 1
ATOM 640 C CA . LEU A 1 85 ? -5.045 1.988 20.073 1.00 97.44 85 LEU A CA 1
ATOM 641 C C . LEU A 1 85 ? -5.349 3.238 19.246 1.00 97.44 85 LEU A C 1
ATOM 643 O O . LEU A 1 85 ? -6.199 4.059 19.613 1.00 97.44 85 LEU A O 1
ATOM 647 N N . SER A 1 86 ? -4.647 3.363 18.122 1.00 97.94 86 SER A N 1
ATOM 648 C CA . SER A 1 86 ? -4.864 4.408 17.121 1.00 97.94 86 SER A CA 1
ATOM 649 C C . SER A 1 86 ? -5.153 3.748 15.779 1.00 97.94 86 SER A C 1
ATOM 651 O O . SER A 1 86 ? -4.279 3.101 15.207 1.00 97.94 86 SER A O 1
ATOM 653 N N . ALA A 1 87 ? -6.379 3.890 15.285 1.00 98.00 87 ALA A N 1
ATOM 654 C CA . ALA A 1 87 ? -6.753 3.439 13.953 1.00 98.00 87 ALA A CA 1
ATOM 655 C C . ALA A 1 87 ? -6.302 4.473 12.918 1.00 98.00 87 ALA A C 1
ATOM 657 O O . ALA A 1 87 ? -6.554 5.671 13.075 1.00 98.00 87 ALA A O 1
ATOM 658 N N . VAL A 1 88 ? -5.663 4.006 11.856 1.00 97.12 88 VAL A N 1
ATOM 659 C CA . VAL A 1 88 ? -5.186 4.812 10.736 1.00 97.12 88 VAL A CA 1
ATOM 660 C C . VAL A 1 88 ? -5.883 4.280 9.487 1.00 97.12 88 VAL A C 1
ATOM 662 O O . VAL A 1 88 ? -5.514 3.206 9.020 1.00 97.12 88 VAL A O 1
ATOM 665 N N . PRO A 1 89 ? -6.938 4.953 8.995 1.00 94.56 89 PRO A N 1
ATOM 666 C CA . PRO A 1 89 ? -7.606 4.538 7.767 1.00 94.56 89 PRO A CA 1
ATOM 667 C C . PRO A 1 89 ? -6.659 4.637 6.574 1.00 94.56 89 PRO A C 1
ATOM 669 O O . PRO A 1 89 ? -5.862 5.577 6.509 1.00 94.56 89 PRO A O 1
ATOM 672 N N . ASP A 1 90 ? -6.790 3.704 5.636 1.00 89.75 90 ASP A N 1
ATOM 673 C CA . ASP A 1 90 ? -6.136 3.817 4.333 1.00 89.75 90 ASP A CA 1
ATOM 674 C C . ASP A 1 90 ? -6.823 4.913 3.495 1.00 89.75 90 ASP A C 1
ATOM 676 O O . ASP A 1 90 ? -7.905 5.409 3.842 1.00 89.75 90 ASP A O 1
ATOM 680 N N . ASN A 1 91 ? -6.196 5.320 2.389 1.00 84.75 91 ASN A N 1
ATOM 681 C CA . ASN A 1 91 ? -6.787 6.294 1.472 1.00 84.75 91 ASN A CA 1
ATOM 682 C C . ASN A 1 91 ? -8.166 5.807 1.005 1.00 84.75 91 ASN A C 1
ATOM 684 O O . ASN A 1 91 ? -8.342 4.651 0.647 1.00 84.75 91 ASN A O 1
ATOM 688 N N . GLY A 1 92 ? -9.170 6.682 1.046 1.00 85.88 92 GLY A N 1
ATOM 689 C CA . GLY A 1 92 ? -10.533 6.305 0.664 1.00 85.88 92 GLY A CA 1
ATOM 690 C C . GLY A 1 92 ? -11.360 5.638 1.761 1.00 85.88 92 GLY A C 1
ATOM 691 O O . GLY A 1 92 ? -12.534 5.345 1.538 1.00 85.88 92 GLY A O 1
ATOM 692 N N . TRP A 1 93 ? -10.802 5.444 2.957 1.00 91.81 93 TRP A N 1
ATOM 693 C CA . TRP A 1 93 ? -11.491 4.817 4.082 1.00 91.81 93 TRP A CA 1
ATOM 694 C C . TRP A 1 93 ? -11.620 5.754 5.284 1.00 91.81 93 TRP A C 1
ATOM 696 O O . TRP A 1 93 ? -10.822 6.660 5.516 1.00 91.81 93 TRP A O 1
ATOM 706 N N . LEU A 1 94 ? -12.651 5.516 6.095 1.00 94.62 94 LEU A N 1
ATOM 707 C CA . LEU A 1 94 ? -12.895 6.196 7.363 1.00 94.62 94 LEU A CA 1
ATOM 708 C C . LEU A 1 94 ? -12.899 5.184 8.496 1.00 94.62 94 LEU A C 1
ATOM 710 O O . LEU A 1 94 ? -13.525 4.129 8.407 1.00 94.62 94 LEU A O 1
ATOM 714 N N . PHE A 1 95 ? -12.292 5.555 9.619 1.00 97.69 95 PHE A N 1
ATOM 715 C CA . PHE A 1 95 ? -12.507 4.837 10.866 1.00 97.69 95 PHE A CA 1
ATOM 716 C C . PHE A 1 95 ? -13.955 5.054 11.334 1.00 97.69 95 PHE A C 1
ATOM 718 O O . PHE A 1 95 ? -14.388 6.188 11.557 1.00 97.69 95 PHE A O 1
ATOM 725 N N . SER A 1 96 ? -14.702 3.963 11.495 1.00 97.25 96 SER A N 1
ATOM 726 C CA . SER A 1 96 ? -16.093 3.994 11.949 1.00 97.25 96 SER A CA 1
ATOM 727 C C . SER A 1 96 ? -16.182 3.888 13.470 1.00 97.25 96 SER A C 1
ATOM 729 O O . SER A 1 96 ? -16.767 4.755 14.135 1.00 97.25 96 SER A O 1
ATOM 731 N N . GLU A 1 97 ? -15.626 2.803 14.013 1.00 98.38 97 GLU A N 1
ATOM 732 C CA . GLU A 1 97 ? -15.726 2.425 15.421 1.00 98.38 97 GLU A CA 1
ATOM 733 C C . GLU A 1 97 ? -14.759 1.288 15.774 1.00 98.38 97 GLU A C 1
ATOM 735 O O . GLU A 1 97 ? -14.360 0.490 14.925 1.00 98.38 97 GLU A O 1
ATOM 740 N N . TRP A 1 98 ? -14.438 1.191 17.058 1.00 98.25 98 TRP A N 1
ATOM 741 C CA . TRP A 1 98 ? -13.931 -0.021 17.676 1.00 98.25 98 TRP A CA 1
ATOM 742 C C . TRP A 1 98 ? -15.124 -0.844 18.158 1.00 98.25 98 TRP A C 1
ATOM 744 O O . TRP A 1 98 ? -15.986 -0.302 18.854 1.00 98.25 98 TRP A O 1
ATOM 754 N N . VAL A 1 99 ? -15.168 -2.131 17.831 1.00 97.94 99 VAL A N 1
ATOM 755 C CA . VAL A 1 99 ? -16.189 -3.068 18.310 1.00 97.94 99 VAL A CA 1
ATOM 756 C C . VAL A 1 99 ? -15.550 -4.020 19.313 1.00 97.94 99 VAL A C 1
ATOM 758 O O . VAL A 1 99 ? -14.616 -4.756 18.990 1.00 97.94 99 VAL A O 1
ATOM 761 N N . LEU A 1 100 ? -16.054 -3.986 20.542 1.00 96.06 100 LEU A N 1
ATOM 762 C CA . LEU A 1 100 ? -15.627 -4.849 21.638 1.00 96.06 100 LEU A CA 1
ATOM 763 C C . LEU A 1 100 ? -16.272 -6.235 21.521 1.00 96.06 100 LEU A C 1
ATOM 765 O O . LEU A 1 100 ? -17.321 -6.407 20.897 1.00 96.06 100 LEU A O 1
ATOM 769 N N . SER A 1 101 ? -15.693 -7.231 22.194 1.00 90.44 101 SER A N 1
ATOM 770 C CA . SER A 1 101 ? -16.188 -8.621 22.164 1.00 90.44 101 SER A CA 1
ATOM 771 C C . SER A 1 101 ? -17.625 -8.784 22.690 1.00 90.44 101 SER A C 1
ATOM 773 O O . SER A 1 101 ? -18.322 -9.734 22.338 1.00 90.44 101 SER A O 1
ATOM 775 N N . ASN A 1 102 ? -18.098 -7.844 23.513 1.00 91.00 102 ASN A N 1
ATOM 776 C CA . ASN A 1 102 ? -19.473 -7.792 24.018 1.00 91.00 102 ASN A CA 1
ATOM 777 C C . ASN A 1 102 ? -20.458 -7.065 23.070 1.00 91.00 102 ASN A C 1
ATOM 779 O O . ASN A 1 102 ? -21.632 -6.916 23.410 1.00 91.00 102 ASN A O 1
ATOM 783 N N . GLY A 1 103 ? -19.995 -6.608 21.901 1.00 91.56 103 GLY A N 1
ATOM 784 C CA . GLY A 1 103 ? -20.781 -5.869 20.911 1.00 91.56 103 GLY A CA 1
ATOM 785 C C . GLY A 1 103 ? -20.920 -4.369 21.185 1.00 91.56 103 GLY A C 1
ATOM 786 O O . GLY A 1 103 ? -21.652 -3.693 20.465 1.00 91.56 103 GLY A O 1
ATOM 787 N N . GLN A 1 104 ? -20.258 -3.833 22.213 1.00 96.19 104 GLN A N 1
ATOM 788 C CA . GLN A 1 104 ? -20.231 -2.396 22.470 1.00 96.19 104 GLN A CA 1
ATOM 789 C C . GLN A 1 104 ? -19.301 -1.681 21.482 1.00 96.19 104 GLN A C 1
ATOM 791 O O . GLN A 1 104 ? -18.212 -2.161 21.169 1.00 96.19 104 GLN A O 1
ATOM 796 N N . SER A 1 105 ? -19.725 -0.494 21.052 1.00 97.12 105 SER A N 1
ATOM 797 C CA . SER A 1 105 ? -18.974 0.356 20.132 1.00 97.12 105 SER A CA 1
ATOM 798 C C . SER A 1 105 ? -18.296 1.528 20.837 1.00 97.12 105 SER A C 1
ATOM 800 O O . SER A 1 105 ? -18.926 2.239 21.626 1.00 97.12 105 SER A O 1
ATOM 802 N N . VAL A 1 106 ? -17.039 1.798 20.484 1.00 97.56 106 VAL A N 1
ATOM 803 C CA . VAL A 1 106 ? -16.285 2.989 20.903 1.00 97.56 106 VAL A CA 1
ATOM 804 C C . VAL A 1 106 ? -15.864 3.771 19.662 1.00 97.56 106 VAL A C 1
ATOM 806 O O . VAL A 1 106 ? -15.158 3.262 18.804 1.00 97.56 106 VAL A O 1
ATOM 809 N N . ARG A 1 107 ? -16.286 5.035 19.552 1.00 96.94 107 ARG A N 1
ATOM 810 C CA . ARG A 1 107 ? -16.006 5.882 18.370 1.00 96.94 107 ARG A CA 1
ATOM 811 C C . ARG A 1 107 ? -14.825 6.837 18.546 1.00 96.94 107 ARG A C 1
ATOM 813 O O . ARG A 1 107 ? -14.509 7.599 17.639 1.00 96.94 107 ARG A O 1
ATOM 820 N N . LEU A 1 108 ? -14.205 6.839 19.722 1.00 97.62 108 LEU A N 1
ATOM 821 C CA . LEU A 1 108 ? -13.018 7.643 19.987 1.00 97.62 108 LEU A CA 1
ATOM 822 C C . LEU A 1 108 ? -11.804 6.998 19.319 1.00 97.62 108 LEU A C 1
ATOM 824 O O . LEU A 1 108 ? -11.555 5.808 19.486 1.00 97.62 108 LEU A O 1
ATOM 828 N N . ASN A 1 109 ? -11.049 7.802 18.582 1.00 96.94 109 ASN A N 1
ATOM 829 C CA . ASN A 1 109 ? -9.792 7.403 17.975 1.00 96.94 109 ASN A CA 1
ATOM 830 C C . ASN A 1 109 ? -8.803 8.576 18.076 1.00 96.94 109 ASN A C 1
ATOM 832 O O . ASN A 1 109 ? -9.112 9.654 17.562 1.00 96.94 109 ASN A O 1
ATOM 836 N N . PRO A 1 110 ? -7.654 8.413 18.749 1.00 97.25 110 PRO A N 1
ATOM 837 C CA . PRO A 1 110 ? -7.223 7.222 19.490 1.00 97.25 110 PRO A CA 1
ATOM 838 C C . PRO A 1 110 ? -8.010 7.002 20.794 1.00 97.25 110 PRO A C 1
ATOM 840 O O . PRO A 1 110 ? -8.584 7.942 21.350 1.00 97.25 110 PRO A O 1
ATOM 843 N N . THR A 1 111 ? -7.996 5.775 21.318 1.00 96.81 111 THR A N 1
ATOM 844 C CA . THR A 1 111 ? -8.625 5.428 22.607 1.00 96.81 111 THR A CA 1
ATOM 845 C C . THR A 1 111 ? -7.761 4.460 23.419 1.00 96.81 111 THR A C 1
ATOM 847 O O . THR A 1 111 ? -6.845 3.843 22.884 1.00 96.81 111 THR A O 1
ATOM 850 N N . LEU A 1 112 ? -8.024 4.373 24.723 1.00 95.62 112 LEU A N 1
ATOM 851 C CA . LEU A 1 112 ? -7.345 3.476 25.658 1.00 95.62 112 LEU A CA 1
ATOM 852 C C . LEU A 1 112 ? -8.257 2.286 25.977 1.00 95.62 112 LEU A C 1
ATOM 854 O O . LEU A 1 112 ? -9.437 2.501 26.257 1.00 95.62 112 LEU A O 1
ATOM 858 N N . PHE A 1 113 ? -7.701 1.079 25.957 1.00 95.25 113 PHE A N 1
ATOM 859 C CA . PHE A 1 113 ? -8.382 -0.162 26.328 1.00 95.25 113 PHE A CA 1
ATOM 860 C C . PHE A 1 113 ? -7.591 -0.908 27.400 1.00 95.25 113 PHE A C 1
ATOM 862 O O . PHE A 1 113 ? -6.362 -0.813 27.445 1.00 95.25 113 PHE A O 1
ATOM 869 N N . ASP A 1 114 ? -8.296 -1.656 28.243 1.00 92.75 114 ASP A N 1
ATOM 870 C CA . ASP A 1 114 ? -7.683 -2.542 29.227 1.00 92.75 114 ASP A CA 1
ATOM 871 C C . ASP A 1 114 ? -7.598 -3.962 28.635 1.00 92.75 114 ASP A C 1
ATOM 873 O O . ASP A 1 114 ? -8.639 -4.525 28.305 1.00 92.75 114 ASP A O 1
ATOM 877 N N . PRO A 1 115 ? -6.403 -4.560 28.469 1.00 91.19 115 PRO A N 1
ATOM 878 C CA . PRO A 1 115 ? -6.271 -5.920 27.941 1.00 91.19 115 PRO A CA 1
ATOM 879 C C . PRO A 1 115 ? -6.972 -7.005 28.772 1.00 91.19 115 PRO A C 1
ATOM 881 O O . PRO A 1 115 ? -7.270 -8.070 28.230 1.00 91.19 115 PRO A O 1
ATOM 884 N N . GLU A 1 116 ? -7.215 -6.771 30.068 1.00 88.94 116 GLU A N 1
ATOM 885 C CA . GLU A 1 116 ? -7.931 -7.720 30.929 1.00 88.94 116 GLU A CA 1
ATOM 886 C C . GLU A 1 116 ? -9.441 -7.708 30.654 1.00 88.94 116 GLU A C 1
ATOM 888 O O . GLU A 1 116 ? -10.068 -8.771 30.608 1.00 88.94 116 GLU A O 1
ATOM 893 N N . ASP A 1 117 ? -10.014 -6.522 30.430 1.00 91.62 117 ASP A N 1
ATOM 894 C CA . ASP A 1 117 ? -11.445 -6.352 30.149 1.00 91.62 117 ASP A CA 1
ATOM 895 C C . ASP A 1 117 ? -11.771 -6.543 28.654 1.00 91.62 117 ASP A C 1
ATOM 897 O O . ASP A 1 117 ? -12.795 -7.140 28.303 1.00 91.62 117 ASP A O 1
ATOM 901 N N . ASP A 1 118 ? -10.880 -6.083 27.772 1.00 93.62 118 ASP A N 1
ATOM 902 C CA . ASP A 1 118 ? -11.045 -6.015 26.318 1.00 93.62 118 ASP A CA 1
ATOM 903 C C . ASP A 1 118 ? -9.900 -6.747 25.575 1.00 93.62 118 ASP A C 1
ATOM 905 O O . ASP A 1 118 ? -9.143 -6.139 24.812 1.00 93.62 118 ASP A O 1
ATOM 909 N N . PRO A 1 119 ? -9.767 -8.080 25.721 1.00 92.88 119 PRO A N 1
ATOM 910 C CA . PRO A 1 119 ? -8.654 -8.838 25.138 1.00 92.88 119 PRO A CA 1
ATOM 911 C C . PRO A 1 119 ? -8.696 -8.911 23.603 1.00 92.88 119 PRO A C 1
ATOM 913 O O . PRO A 1 119 ? -7.719 -9.294 22.959 1.00 92.88 119 PRO A O 1
ATOM 916 N N . THR A 1 120 ? -9.843 -8.611 22.988 1.00 95.25 120 THR A N 1
ATOM 917 C CA . THR A 1 120 ? -9.995 -8.530 21.532 1.00 95.25 120 THR A CA 1
ATOM 918 C C . THR A 1 120 ? -10.891 -7.364 21.154 1.00 95.25 120 THR A C 1
ATOM 920 O O . THR A 1 120 ? -12.032 -7.266 21.621 1.00 95.25 120 THR A O 1
ATOM 923 N N . VAL A 1 121 ? -10.376 -6.523 20.259 1.00 97.44 121 VAL A N 1
ATOM 924 C CA . VAL A 1 121 ? -11.045 -5.327 19.749 1.00 97.44 121 VAL A CA 1
ATOM 925 C C . VAL A 1 121 ? -11.018 -5.362 18.224 1.00 97.44 121 VAL A C 1
ATOM 927 O O . VAL A 1 121 ? -9.980 -5.604 17.614 1.00 97.44 121 VAL A O 1
ATOM 930 N N . THR A 1 122 ? -12.161 -5.114 17.592 1.00 98.19 122 THR A N 1
ATOM 931 C CA . THR A 1 122 ? -12.249 -5.011 16.131 1.00 98.19 122 THR A CA 1
ATOM 932 C C . THR A 1 122 ? -12.202 -3.547 15.710 1.00 98.19 122 THR A C 1
ATOM 934 O O . THR A 1 122 ? -13.051 -2.767 16.130 1.00 98.19 122 THR A O 1
ATOM 937 N N . ALA A 1 123 ? -11.239 -3.158 14.880 1.00 98.31 123 ALA A N 1
ATOM 938 C CA . ALA A 1 123 ? -11.213 -1.866 14.208 1.00 98.31 123 ALA A CA 1
ATOM 939 C C . ALA A 1 123 ? -12.055 -1.947 12.934 1.00 98.31 123 ALA A C 1
ATOM 941 O O . ALA A 1 123 ? -11.710 -2.686 12.010 1.00 98.31 123 ALA A O 1
ATOM 942 N N . ARG A 1 124 ? -13.155 -1.194 12.879 1.00 97.94 124 ARG A N 1
ATOM 943 C CA . ARG A 1 124 ? -13.995 -1.123 11.687 1.00 97.94 124 ARG A CA 1
ATOM 944 C C . ARG A 1 124 ? -13.685 0.128 10.883 1.00 97.94 124 ARG A C 1
ATOM 946 O O . ARG A 1 124 ? -13.881 1.250 11.358 1.00 97.94 124 ARG A O 1
ATOM 953 N N . PHE A 1 125 ? -13.314 -0.091 9.634 1.00 97.31 125 PHE A N 1
ATOM 954 C CA . PHE A 1 125 ? -13.171 0.914 8.600 1.00 97.31 125 PHE A CA 1
ATOM 955 C C . PHE A 1 125 ? -14.304 0.765 7.582 1.00 97.31 125 PHE A C 1
ATOM 957 O O . PHE A 1 125 ? -14.766 -0.339 7.290 1.00 97.31 125 PHE A O 1
ATOM 964 N N . VAL A 1 126 ? -14.784 1.888 7.060 1.00 93.75 126 VAL A N 1
ATOM 965 C CA . VAL A 1 126 ? -15.812 1.938 6.011 1.00 93.75 126 VAL A CA 1
ATOM 966 C C . VAL A 1 126 ? -15.318 2.798 4.850 1.00 93.75 126 VAL A C 1
ATOM 968 O O . VAL A 1 126 ? -14.598 3.761 5.117 1.00 93.75 126 VAL A O 1
ATOM 971 N N . PRO A 1 127 ? -15.704 2.511 3.595 1.00 90.06 127 PRO A N 1
ATOM 972 C CA . PRO A 1 127 ? -15.384 3.394 2.478 1.00 90.06 127 PRO A CA 1
ATOM 973 C C . PRO A 1 127 ? -15.931 4.806 2.729 1.00 90.06 127 PRO A C 1
ATOM 975 O O . PRO A 1 127 ? -17.078 4.953 3.171 1.00 90.06 127 PRO A O 1
ATOM 978 N N . ASP A 1 128 ? -15.131 5.840 2.466 1.00 89.88 128 ASP A N 1
ATOM 979 C CA . ASP A 1 128 ? -15.591 7.228 2.497 1.00 89.88 128 ASP A CA 1
ATOM 980 C C . ASP A 1 128 ? -16.495 7.473 1.276 1.00 89.88 128 ASP A C 1
ATOM 982 O O . ASP A 1 128 ? -16.031 7.421 0.140 1.00 89.88 128 ASP A O 1
ATOM 986 N N . PRO A 1 129 ? -17.795 7.764 1.458 1.00 85.62 129 PRO A N 1
ATOM 987 C CA . PRO A 1 129 ? -18.702 7.963 0.330 1.00 85.62 129 PRO A CA 1
ATOM 988 C C . PRO A 1 129 ? -18.443 9.262 -0.452 1.00 85.62 129 PRO A C 1
ATOM 990 O O . PRO A 1 129 ? -19.126 9.508 -1.446 1.00 85.62 129 PRO A O 1
ATOM 993 N N . ASN A 1 130 ? -17.536 10.130 0.012 1.00 88.19 130 ASN A N 1
ATOM 994 C CA . ASN A 1 130 ? -17.267 11.435 -0.598 1.00 88.19 130 ASN A CA 1
ATOM 995 C C . ASN A 1 130 ? -16.001 11.466 -1.459 1.00 88.19 130 ASN A C 1
ATOM 997 O O . ASN A 1 130 ? -15.679 12.522 -2.008 1.00 88.19 130 AS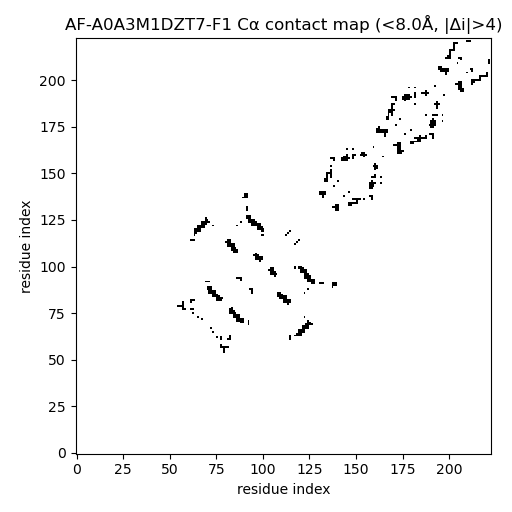N A O 1
ATOM 1001 N N . VAL A 1 131 ? -15.293 10.347 -1.580 1.00 88.00 131 VAL A N 1
ATOM 1002 C CA . VAL A 1 131 ? -14.094 10.219 -2.411 1.00 88.00 131 VAL A CA 1
ATOM 1003 C C . VAL A 1 131 ? -14.301 9.094 -3.415 1.00 88.00 131 VAL A C 1
ATOM 1005 O O . VAL A 1 131 ? -14.918 8.076 -3.109 1.00 88.00 131 VAL A O 1
ATOM 1008 N N . ALA A 1 132 ? -13.855 9.330 -4.643 1.00 90.06 132 ALA A N 1
ATOM 1009 C CA . ALA A 1 132 ? -13.884 8.339 -5.703 1.00 90.06 132 ALA A CA 1
ATOM 1010 C C . ALA A 1 132 ? -12.521 7.650 -5.778 1.00 90.06 132 ALA A C 1
ATOM 1012 O O . ALA A 1 132 ? -11.497 8.293 -5.555 1.00 90.06 132 ALA A O 1
ATOM 1013 N N . ASP A 1 133 ? -12.559 6.360 -6.069 1.00 90.62 133 ASP A N 1
ATOM 1014 C CA . ASP A 1 133 ? -11.433 5.506 -6.431 1.00 90.62 133 ASP A CA 1
ATOM 1015 C C . ASP A 1 133 ? -11.907 4.783 -7.701 1.00 90.62 133 ASP A C 1
ATOM 1017 O O . ASP A 1 133 ? -12.779 3.904 -7.652 1.00 90.62 133 ASP A O 1
ATOM 1021 N N . SER A 1 134 ? -11.519 5.327 -8.853 1.00 92.50 134 SER A N 1
ATOM 1022 C CA . SER A 1 134 ? -12.106 4.991 -10.151 1.00 92.50 134 SER A CA 1
ATOM 1023 C C . SER A 1 134 ? -11.647 3.638 -10.692 1.00 92.50 134 SER A C 1
ATOM 1025 O O . SER A 1 134 ? -12.405 3.007 -11.440 1.00 92.50 134 SER A O 1
ATOM 1027 N N . ASP A 1 135 ? -10.444 3.190 -10.346 1.00 93.50 135 ASP A N 1
ATOM 1028 C CA . ASP A 1 135 ? -9.874 1.903 -10.758 1.00 93.50 135 ASP A CA 1
ATOM 1029 C C . ASP A 1 135 ? -9.826 0.861 -9.628 1.00 93.50 135 ASP A C 1
ATOM 1031 O O . ASP A 1 135 ? -9.721 -0.338 -9.911 1.00 93.50 135 ASP A O 1
ATOM 1035 N N . GLY A 1 136 ? -10.069 1.273 -8.384 1.00 90.12 136 GLY A N 1
ATOM 1036 C CA . GLY A 1 136 ? -10.232 0.383 -7.243 1.00 90.12 136 GLY A CA 1
ATOM 1037 C C . GLY A 1 136 ? -8.907 -0.171 -6.734 1.00 90.12 136 GLY A C 1
ATOM 1038 O O . GLY A 1 136 ? -8.887 -1.313 -6.257 1.00 90.12 136 GLY A O 1
ATOM 1039 N N . ASP A 1 137 ? -7.814 0.573 -6.891 1.00 90.25 137 ASP A N 1
ATOM 1040 C CA . ASP A 1 137 ? -6.469 0.144 -6.502 1.00 90.25 137 ASP A CA 1
ATOM 1041 C C . ASP A 1 137 ? -6.101 0.496 -5.047 1.00 90.25 137 ASP A C 1
ATOM 1043 O O . ASP A 1 137 ? -5.061 0.067 -4.537 1.00 90.25 137 ASP A O 1
ATOM 1047 N N . GLY A 1 138 ? -7.000 1.191 -4.339 1.00 87.75 138 GLY A N 1
ATOM 1048 C CA . GLY A 1 138 ? -6.815 1.622 -2.955 1.00 87.75 138 GLY A CA 1
ATOM 1049 C C . GLY A 1 138 ? -6.308 3.059 -2.812 1.00 87.75 138 GLY A C 1
ATOM 1050 O O . GLY A 1 138 ? -6.141 3.527 -1.679 1.00 87.75 138 GLY A O 1
ATOM 1051 N N . PHE A 1 139 ? -6.100 3.778 -3.916 1.00 90.56 139 PHE A N 1
ATOM 1052 C CA . PHE A 1 139 ? -5.836 5.208 -3.935 1.00 90.56 139 PHE A CA 1
ATOM 1053 C C . PHE A 1 139 ? -7.046 5.966 -4.479 1.00 90.56 139 PHE A C 1
ATOM 1055 O O . PHE A 1 139 ? -7.658 5.633 -5.481 1.00 90.56 139 PHE A O 1
ATOM 1062 N N . VAL A 1 140 ? -7.430 7.035 -3.785 1.00 92.38 140 VAL A N 1
ATOM 1063 C CA . VAL A 1 140 ? -8.514 7.895 -4.274 1.00 92.38 140 VAL A CA 1
ATOM 1064 C C . VAL A 1 140 ? -8.032 8.697 -5.477 1.00 92.38 140 VAL A C 1
ATOM 1066 O O . VAL A 1 140 ? -6.895 9.156 -5.467 1.00 92.38 140 VAL A O 1
ATOM 1069 N N . ASP A 1 141 ? -8.918 9.013 -6.423 1.00 93.00 141 ASP A N 1
ATOM 1070 C CA . ASP A 1 141 ? -8.610 9.747 -7.666 1.00 93.00 141 ASP A CA 1
ATOM 1071 C C . ASP A 1 141 ? -7.806 11.048 -7.443 1.00 93.00 141 ASP A C 1
ATOM 1073 O O . ASP A 1 141 ? -7.117 11.544 -8.329 1.00 93.00 141 ASP A O 1
ATOM 1077 N N . ALA A 1 142 ? -7.947 11.676 -6.270 1.00 91.19 142 ALA A N 1
ATOM 1078 C CA . ALA A 1 142 ? -7.244 12.911 -5.919 1.00 91.19 142 ALA A CA 1
ATOM 1079 C C . ALA A 1 142 ? -5.798 12.700 -5.424 1.00 91.19 142 ALA A C 1
ATOM 1081 O O . ALA A 1 142 ? -5.041 13.670 -5.352 1.00 91.19 142 ALA A O 1
ATOM 1082 N N . ALA A 1 143 ? -5.456 11.479 -5.016 1.00 91.25 143 ALA A N 1
ATOM 1083 C CA . ALA A 1 143 ? -4.155 11.067 -4.491 1.00 91.25 143 ALA A CA 1
ATOM 1084 C C . ALA A 1 143 ? -3.438 10.056 -5.404 1.00 91.25 143 ALA A C 1
ATOM 1086 O O . ALA A 1 143 ? -2.234 9.879 -5.247 1.00 91.25 143 ALA A O 1
ATOM 1087 N N . ASP A 1 144 ? -4.163 9.433 -6.329 1.00 95.19 144 ASP A N 1
ATOM 1088 C CA . ASP A 1 144 ? -3.648 8.504 -7.326 1.00 95.19 144 ASP A CA 1
ATOM 1089 C C . ASP A 1 144 ? -2.868 9.245 -8.432 1.00 95.19 144 ASP A C 1
ATOM 1091 O O . ASP A 1 144 ? -3.372 10.169 -9.085 1.00 95.19 144 ASP A O 1
ATOM 1095 N N . GLN A 1 145 ? -1.600 8.868 -8.614 1.00 96.56 145 GLN A N 1
ATOM 1096 C CA . GLN A 1 145 ? -0.739 9.404 -9.670 1.00 96.56 145 GLN A CA 1
ATOM 1097 C C . GLN A 1 145 ? -0.826 8.602 -10.977 1.00 96.56 145 GLN A C 1
ATOM 1099 O O . GLN A 1 145 ? -0.369 9.094 -12.016 1.00 96.56 145 GLN A O 1
ATOM 1104 N N . CYS A 1 146 ? -1.417 7.409 -10.946 1.00 96.75 146 CYS A N 1
ATOM 1105 C CA . CYS A 1 146 ? -1.455 6.434 -12.026 1.00 96.75 146 CYS A CA 1
ATOM 1106 C C . CYS A 1 146 ? -2.877 5.920 -12.303 1.00 96.75 146 CYS A C 1
ATOM 1108 O O . CYS A 1 146 ? -3.125 4.721 -12.229 1.00 96.75 146 CYS A O 1
ATOM 1110 N N . PRO A 1 147 ? -3.784 6.785 -12.792 1.00 95.94 147 PRO A N 1
ATOM 1111 C CA . PRO A 1 147 ? -5.160 6.390 -13.052 1.00 95.94 147 PRO A CA 1
ATOM 1112 C C . PRO A 1 147 ? -5.258 5.244 -14.061 1.00 95.94 147 PRO A C 1
ATOM 1114 O O . PRO A 1 147 ? -4.644 5.270 -15.136 1.00 95.94 147 PRO A O 1
ATOM 1117 N N . GLY A 1 148 ? -6.130 4.287 -13.760 1.00 96.00 148 GLY A N 1
ATOM 1118 C CA . GLY A 1 148 ? -6.351 3.095 -14.570 1.00 96.00 148 GLY A CA 1
ATOM 1119 C C . GLY A 1 148 ? -5.411 1.945 -14.220 1.00 96.00 148 GLY A C 1
ATOM 1120 O O . GLY A 1 148 ? -5.130 1.121 -15.101 1.00 96.00 148 GLY A O 1
ATOM 1121 N N . THR A 1 149 ? -4.941 1.881 -12.975 1.00 97.25 149 THR A N 1
ATOM 1122 C CA . THR A 1 149 ? -4.156 0.765 -12.458 1.00 97.25 149 THR A CA 1
ATOM 1123 C C . THR A 1 149 ? -4.889 -0.560 -12.693 1.00 97.25 149 THR A C 1
ATOM 1125 O O . THR A 1 149 ? -6.091 -0.684 -12.426 1.00 97.25 149 THR A O 1
ATOM 1128 N N . PRO A 1 150 ? -4.210 -1.595 -13.227 1.00 95.88 150 PRO A N 1
ATOM 1129 C CA . PRO A 1 150 ? -4.835 -2.892 -13.432 1.00 95.88 150 PRO A CA 1
ATOM 1130 C C . PRO A 1 150 ? -5.370 -3.478 -12.121 1.00 95.88 150 PRO A C 1
ATOM 1132 O O . PRO A 1 150 ? -4.650 -3.608 -11.135 1.00 95.88 150 PRO A O 1
ATOM 1135 N N . SER A 1 151 ? -6.635 -3.900 -12.128 1.00 91.31 151 SER A N 1
ATOM 1136 C CA . SER A 1 151 ? -7.279 -4.458 -10.936 1.00 91.31 151 SER A CA 1
ATOM 1137 C C . SER A 1 151 ? -6.485 -5.632 -10.349 1.00 91.31 151 SER A C 1
ATOM 1139 O O . SER A 1 151 ? -6.199 -6.615 -11.038 1.00 91.31 151 SER A O 1
ATOM 1141 N N . GLY A 1 152 ? -6.159 -5.536 -9.058 1.00 88.69 152 GLY A N 1
ATOM 1142 C CA . GLY A 1 152 ? -5.393 -6.546 -8.326 1.00 88.69 152 GLY A CA 1
ATOM 1143 C C . GLY A 1 152 ? -3.876 -6.475 -8.520 1.00 88.69 152 GLY A C 1
ATOM 1144 O O . GLY A 1 152 ? -3.177 -7.335 -7.981 1.00 88.69 152 GLY A O 1
ATOM 1145 N N . ALA A 1 153 ? -3.360 -5.490 -9.262 1.00 94.62 153 ALA A N 1
ATOM 1146 C CA . ALA A 1 153 ? -1.933 -5.201 -9.281 1.00 94.62 153 ALA A CA 1
ATOM 1147 C C . ALA A 1 153 ? -1.463 -4.713 -7.902 1.00 94.62 153 ALA A C 1
ATOM 1149 O O . ALA A 1 153 ? -2.207 -4.069 -7.162 1.00 94.62 153 ALA A O 1
ATOM 1150 N N . ALA A 1 154 ? -0.219 -5.038 -7.551 1.00 94.44 154 ALA A N 1
ATOM 1151 C CA . ALA A 1 154 ? 0.431 -4.408 -6.413 1.00 94.44 154 ALA A CA 1
ATOM 1152 C C . ALA A 1 154 ? 0.814 -2.977 -6.806 1.00 94.44 154 ALA A C 1
ATOM 1154 O O . ALA A 1 154 ? 1.465 -2.787 -7.835 1.00 9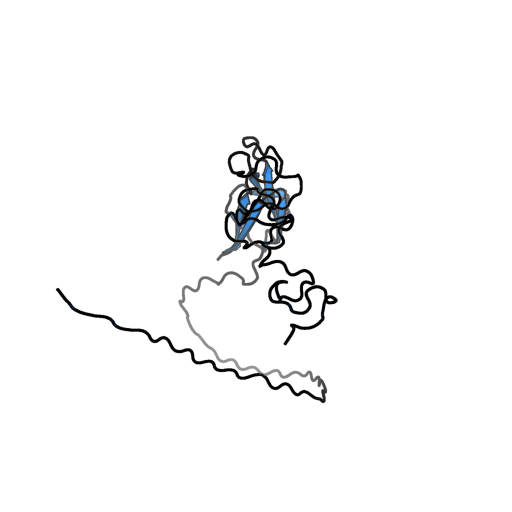4.44 154 ALA A O 1
ATOM 1155 N N . VAL A 1 155 ? 0.414 -2.011 -5.984 1.00 95.56 155 VAL A N 1
ATOM 1156 C CA . VAL A 1 155 ? 0.701 -0.589 -6.180 1.00 95.56 155 VAL A CA 1
ATOM 1157 C C . VAL A 1 155 ? 1.751 -0.089 -5.198 1.00 95.56 155 VAL A C 1
ATOM 1159 O O . VAL A 1 155 ? 1.879 -0.604 -4.081 1.00 95.56 155 VAL A O 1
ATOM 1162 N N . ASP A 1 156 ? 2.516 0.908 -5.630 1.00 94.62 156 ASP A N 1
ATOM 1163 C CA . ASP A 1 156 ? 3.434 1.662 -4.785 1.00 94.62 156 ASP A CA 1
ATOM 1164 C C . ASP A 1 156 ? 2.691 2.684 -3.892 1.00 94.62 156 ASP A C 1
ATOM 1166 O O . ASP A 1 156 ? 1.471 2.652 -3.731 1.00 94.62 156 ASP A O 1
ATOM 1170 N N . LEU A 1 157 ? 3.440 3.590 -3.253 1.00 93.38 157 LEU A N 1
ATOM 1171 C CA . LEU A 1 157 ? 2.881 4.614 -2.359 1.00 93.38 157 LEU A CA 1
ATOM 1172 C C . LEU A 1 157 ? 2.124 5.739 -3.079 1.00 93.38 157 LEU A C 1
ATOM 1174 O O . LEU A 1 157 ? 1.568 6.607 -2.405 1.00 93.38 157 LEU A O 1
ATOM 1178 N N . ASP A 1 158 ? 2.121 5.733 -4.406 1.00 94.50 158 ASP A N 1
ATOM 1179 C CA . ASP A 1 158 ? 1.499 6.743 -5.252 1.00 94.50 158 ASP A CA 1
ATOM 1180 C C . ASP A 1 158 ? 0.327 6.177 -6.078 1.00 94.50 158 ASP A C 1
ATOM 1182 O O . ASP A 1 158 ? -0.229 6.907 -6.899 1.00 94.50 158 ASP A O 1
ATOM 1186 N N . GLY A 1 159 ? -0.044 4.906 -5.874 1.00 94.62 159 GLY A N 1
ATOM 1187 C CA . GLY A 1 159 ? -1.096 4.226 -6.641 1.00 94.62 159 GLY A CA 1
ATOM 1188 C C . GLY A 1 159 ? -0.612 3.589 -7.942 1.00 94.62 159 GLY A C 1
ATOM 1189 O O . GLY A 1 159 ? -1.408 3.178 -8.766 1.00 94.62 159 GLY A O 1
ATOM 1190 N N . CYS A 1 160 ? 0.695 3.470 -8.167 1.00 97.62 160 CYS A N 1
ATOM 1191 C CA . CYS A 1 160 ? 1.203 2.989 -9.448 1.00 97.62 160 CYS A CA 1
ATOM 1192 C C . CYS A 1 160 ? 1.629 1.523 -9.387 1.00 97.62 160 CYS A C 1
ATOM 1194 O O . CYS A 1 160 ? 2.409 1.130 -8.515 1.00 97.62 160 CYS A O 1
ATOM 1196 N N . ALA A 1 161 ? 1.186 0.718 -10.354 1.00 97.94 161 ALA A N 1
ATOM 1197 C CA . ALA A 1 161 ? 1.762 -0.602 -10.592 1.00 97.94 161 ALA A CA 1
ATOM 1198 C C . ALA A 1 161 ? 3.112 -0.503 -11.324 1.00 97.94 161 ALA A C 1
ATOM 1200 O O . ALA A 1 161 ? 3.361 0.451 -12.062 1.00 97.94 161 ALA A O 1
ATOM 1201 N N . ALA A 1 162 ? 3.950 -1.539 -11.204 1.00 97.12 162 ALA A N 1
ATOM 1202 C CA . ALA A 1 162 ? 5.218 -1.636 -11.942 1.00 97.12 162 ALA A CA 1
ATOM 1203 C C . ALA A 1 162 ? 5.027 -1.482 -13.467 1.00 97.12 162 ALA A C 1
ATOM 1205 O O . ALA A 1 162 ? 5.808 -0.814 -14.126 1.00 97.12 162 ALA A O 1
ATOM 1206 N N . SER A 1 163 ? 3.909 -1.970 -14.016 1.00 97.25 163 SER A N 1
ATOM 1207 C CA . SER A 1 163 ? 3.560 -1.821 -15.439 1.00 97.25 163 SER A CA 1
ATOM 1208 C C . SER A 1 163 ? 3.188 -0.395 -15.875 1.00 97.25 163 SER A C 1
ATOM 1210 O O . SER A 1 163 ? 2.850 -0.167 -17.035 1.00 97.25 163 SER A O 1
ATOM 1212 N N . GLN A 1 164 ? 3.129 0.556 -14.942 1.00 97.56 164 GLN A N 1
ATOM 1213 C CA . GLN A 1 164 ? 2.870 1.978 -15.195 1.00 97.56 164 GLN A CA 1
ATOM 1214 C C . GLN A 1 164 ? 4.088 2.850 -14.855 1.00 97.56 164 GLN A C 1
ATOM 1216 O O . GLN A 1 164 ? 4.043 4.062 -15.076 1.00 97.56 164 GLN A O 1
ATOM 1221 N N . ARG A 1 165 ? 5.154 2.256 -14.306 1.00 96.56 165 ARG A N 1
ATOM 1222 C CA . ARG A 1 165 ? 6.391 2.936 -13.927 1.00 96.56 165 ARG A CA 1
ATOM 1223 C C . ARG A 1 165 ? 7.510 2.577 -14.892 1.00 96.56 165 ARG A C 1
ATOM 1225 O O . ARG A 1 165 ? 7.507 1.503 -15.476 1.00 96.56 165 ARG A O 1
ATOM 1232 N N . ASP A 1 166 ? 8.412 3.529 -15.046 1.00 95.50 166 ASP A N 1
ATOM 1233 C CA . ASP A 1 166 ? 9.661 3.441 -15.796 1.00 95.50 166 ASP A CA 1
ATOM 1234 C C . ASP A 1 166 ? 10.669 4.246 -14.959 1.00 95.50 166 ASP A C 1
ATOM 1236 O O . ASP A 1 166 ? 10.704 5.486 -14.985 1.00 95.50 166 ASP A O 1
ATOM 1240 N N . SER A 1 167 ? 11.322 3.543 -14.037 1.00 94.50 167 SER A N 1
ATOM 1241 C CA . SER A 1 167 ? 12.081 4.126 -12.931 1.00 94.50 167 SER A CA 1
ATOM 1242 C C . SER A 1 167 ? 13.356 4.826 -13.402 1.00 94.50 167 SER A C 1
ATOM 1244 O O . SER A 1 167 ? 13.723 5.870 -12.843 1.00 94.50 167 SER A O 1
ATOM 1246 N N . ASP A 1 168 ? 14.002 4.320 -14.450 1.00 94.62 168 ASP A N 1
ATOM 1247 C CA . ASP A 1 168 ? 15.210 4.904 -15.032 1.00 94.62 168 ASP A CA 1
ATOM 1248 C C . ASP A 1 168 ? 14.940 5.776 -16.277 1.00 94.62 168 ASP A C 1
ATOM 1250 O O . ASP A 1 168 ? 15.785 6.597 -16.656 1.00 94.62 168 ASP A O 1
ATOM 1254 N N . ASN A 1 169 ? 13.702 5.768 -16.783 1.00 95.69 169 ASN A N 1
ATOM 1255 C CA . ASN A 1 169 ? 13.223 6.530 -17.937 1.00 95.69 169 ASN A CA 1
ATOM 1256 C C . ASN A 1 169 ? 13.962 6.172 -19.231 1.00 95.69 169 ASN A C 1
ATOM 1258 O O . ASN A 1 169 ? 14.336 7.067 -20.012 1.00 95.69 169 ASN A O 1
ATOM 1262 N N . ASP A 1 170 ? 14.203 4.887 -19.452 1.00 94.81 170 ASP A N 1
ATOM 1263 C CA . ASP A 1 170 ? 14.757 4.366 -20.698 1.00 94.81 170 ASP A CA 1
ATOM 1264 C C . ASP A 1 170 ? 13.676 4.009 -21.746 1.00 94.81 170 ASP A C 1
ATOM 1266 O O . ASP A 1 170 ? 13.972 3.890 -22.943 1.00 94.81 170 ASP A O 1
ATOM 1270 N N . GLY A 1 171 ? 12.403 3.979 -21.331 1.00 94.50 171 GLY A N 1
ATOM 1271 C CA . GLY A 1 171 ? 11.241 3.682 -22.163 1.00 94.50 171 GLY A CA 1
ATOM 1272 C C . GLY A 1 171 ? 10.676 2.266 -22.012 1.00 94.50 171 GLY A C 1
ATOM 1273 O O . GLY A 1 171 ? 9.723 1.942 -22.735 1.00 94.50 171 GLY A O 1
ATOM 1274 N N . VAL A 1 172 ? 11.225 1.443 -21.118 1.00 96.31 172 VAL A N 1
ATOM 1275 C CA . VAL A 1 172 ? 10.731 0.113 -20.742 1.00 96.31 172 VAL A CA 1
ATOM 1276 C C . VAL A 1 172 ? 10.138 0.183 -19.332 1.00 96.31 172 VAL A C 1
ATOM 1278 O O . VAL A 1 172 ? 10.616 0.908 -18.472 1.00 96.31 172 VAL A O 1
ATOM 1281 N N . THR A 1 173 ? 9.010 -0.491 -19.097 1.00 96.88 173 THR A N 1
ATOM 1282 C CA . THR A 1 173 ? 8.341 -0.424 -17.792 1.00 96.88 173 THR A CA 1
ATOM 1283 C C . THR A 1 173 ? 8.965 -1.381 -16.783 1.00 96.88 173 THR A C 1
ATOM 1285 O O . THR A 1 173 ? 9.388 -2.480 -17.144 1.00 96.88 173 THR A O 1
ATOM 1288 N N . ASP A 1 174 ? 8.933 -1.006 -15.502 1.00 96.69 174 ASP A N 1
ATOM 1289 C CA . ASP A 1 174 ? 9.588 -1.722 -14.395 1.00 96.69 174 ASP A CA 1
ATOM 1290 C C . ASP A 1 174 ? 9.167 -3.203 -14.277 1.00 96.69 174 ASP A C 1
ATOM 1292 O O . ASP A 1 174 ? 9.861 -4.010 -13.662 1.00 96.69 174 ASP A O 1
ATOM 1296 N N . ASP A 1 175 ? 8.001 -3.586 -14.809 1.00 96.81 175 ASP A N 1
ATOM 1297 C CA . ASP A 1 175 ? 7.513 -4.968 -14.782 1.00 96.81 175 ASP A CA 1
ATOM 1298 C C . ASP A 1 175 ? 8.202 -5.900 -15.790 1.00 96.81 175 ASP A C 1
ATOM 1300 O O . ASP A 1 175 ? 8.143 -7.124 -15.622 1.00 96.81 175 ASP A O 1
ATOM 1304 N N . VAL A 1 176 ? 8.827 -5.343 -16.829 1.00 96.50 176 VAL A N 1
ATOM 1305 C CA . VAL A 1 176 ? 9.497 -6.089 -17.907 1.00 96.50 176 VAL A CA 1
ATOM 1306 C C . VAL A 1 176 ? 10.953 -5.674 -18.127 1.00 96.50 176 VAL A C 1
ATOM 1308 O O . VAL A 1 176 ? 11.628 -6.289 -18.950 1.00 96.50 176 VAL A O 1
ATOM 1311 N N . ASP A 1 177 ? 11.434 -4.683 -17.384 1.00 95.50 177 ASP A N 1
ATOM 1312 C CA . ASP A 1 177 ? 12.813 -4.217 -17.422 1.00 95.50 177 ASP A CA 1
ATOM 1313 C C . ASP A 1 177 ? 13.755 -5.155 -16.640 1.00 95.50 177 ASP A C 1
ATOM 1315 O O . ASP A 1 177 ? 13.590 -5.412 -15.442 1.00 95.50 177 ASP A O 1
ATOM 1319 N N . ALA A 1 178 ? 14.744 -5.709 -17.342 1.00 93.62 178 ALA A N 1
ATOM 1320 C CA . ALA A 1 178 ? 15.786 -6.552 -16.768 1.00 93.62 178 ALA A CA 1
ATOM 1321 C C . ALA A 1 178 ? 16.982 -5.742 -16.233 1.00 93.62 178 ALA A C 1
ATOM 1323 O O . ALA A 1 178 ? 17.764 -6.273 -15.437 1.00 93.62 178 ALA A O 1
ATOM 1324 N N . CYS A 1 179 ? 17.113 -4.479 -16.637 1.00 94.06 179 CYS A N 1
ATOM 1325 C CA . CYS A 1 179 ? 18.197 -3.567 -16.306 1.00 94.06 179 CYS A CA 1
ATOM 1326 C C . CYS A 1 179 ? 17.654 -2.263 -15.679 1.00 94.06 179 CYS A C 1
ATOM 1328 O O . CYS A 1 179 ? 17.811 -1.206 -16.272 1.00 94.06 179 CYS A O 1
ATOM 1330 N N . PRO A 1 180 ? 17.155 -2.295 -14.424 1.00 94.12 180 PRO A N 1
ATOM 1331 C CA . PRO A 1 180 ? 16.417 -1.190 -13.778 1.00 94.12 180 PRO A CA 1
ATOM 1332 C C . PRO A 1 180 ? 17.235 0.077 -13.459 1.00 94.12 180 PRO A C 1
ATOM 1334 O O . PRO A 1 180 ? 16.756 0.983 -12.775 1.00 94.12 180 PRO A O 1
ATOM 1337 N N . ASP A 1 181 ? 18.507 0.091 -13.849 1.00 93.81 181 ASP A N 1
ATOM 1338 C CA . ASP A 1 181 ? 19.458 1.178 -13.626 1.00 93.81 181 ASP A CA 1
ATOM 1339 C C . ASP A 1 181 ? 20.117 1.608 -14.955 1.00 93.81 181 ASP A C 1
ATOM 1341 O O . ASP A 1 181 ? 21.208 2.205 -14.940 1.00 93.81 181 ASP A O 1
ATOM 1345 N N . SER A 1 182 ? 19.486 1.304 -16.098 1.00 94.31 182 SER A N 1
ATOM 1346 C CA . SER A 1 182 ? 19.967 1.721 -17.410 1.00 94.31 182 SER A CA 1
ATOM 1347 C C . SER A 1 182 ? 20.142 3.244 -17.437 1.00 94.31 182 SER A C 1
ATOM 1349 O O . SER A 1 182 ? 19.425 4.006 -16.774 1.00 94.31 182 SER A O 1
ATOM 1351 N N . PRO A 1 183 ? 21.145 3.779 -18.161 1.00 91.94 183 PRO A N 1
ATOM 1352 C CA . PRO A 1 183 ? 21.371 5.214 -18.156 1.00 91.94 183 PRO A CA 1
ATOM 1353 C C . PRO A 1 183 ? 20.133 5.957 -18.662 1.00 91.94 183 PRO A C 1
ATOM 1355 O O . PRO A 1 183 ? 19.648 5.668 -19.747 1.00 91.94 183 PRO A O 1
ATOM 1358 N N . PHE A 1 184 ? 19.690 6.979 -17.926 1.00 88.69 184 PHE A N 1
ATOM 1359 C CA . PHE A 1 184 ? 18.523 7.791 -18.288 1.00 88.69 184 PHE A CA 1
ATOM 1360 C C . PHE A 1 184 ? 18.471 8.144 -19.786 1.00 88.69 184 PHE A C 1
ATOM 1362 O O . PHE A 1 184 ? 19.366 8.827 -20.312 1.00 88.69 184 PHE A O 1
ATOM 1369 N N . GLY A 1 185 ? 17.400 7.719 -20.462 1.00 83.06 185 GLY A N 1
ATOM 1370 C CA . GLY A 1 185 ? 17.186 7.939 -21.892 1.00 83.06 185 GLY A CA 1
ATOM 1371 C C . GLY A 1 185 ? 18.167 7.206 -22.818 1.00 83.06 185 GLY A C 1
ATOM 1372 O O . GLY A 1 185 ? 18.385 7.662 -23.949 1.00 83.06 185 GLY A O 1
ATOM 1373 N N . ALA A 1 186 ? 18.808 6.130 -22.352 1.00 88.88 186 ALA A N 1
ATOM 1374 C CA . ALA A 1 186 ? 19.619 5.252 -23.183 1.00 88.88 186 ALA A CA 1
ATOM 1375 C C . ALA A 1 186 ? 18.773 4.589 -24.278 1.00 88.88 186 ALA A C 1
ATOM 1377 O O . ALA A 1 186 ? 17.560 4.450 -24.183 1.00 88.88 186 ALA A O 1
ATOM 1378 N N . ALA A 1 187 ? 19.432 4.199 -25.369 1.00 91.94 187 ALA A N 1
ATOM 1379 C CA . ALA A 1 187 ? 18.793 3.378 -26.387 1.00 91.94 187 ALA A CA 1
ATOM 1380 C C . ALA A 1 187 ? 18.914 1.910 -25.965 1.00 91.94 187 ALA A C 1
ATOM 1382 O O . ALA A 1 187 ? 19.978 1.312 -26.149 1.00 91.94 187 ALA A O 1
ATOM 1383 N N . VAL A 1 188 ? 17.833 1.373 -25.408 1.00 95.00 188 VAL A N 1
ATOM 1384 C CA . VAL A 1 188 ? 17.754 0.014 -24.858 1.00 95.00 188 VAL A CA 1
ATOM 1385 C C . VAL A 1 188 ? 16.986 -0.946 -25.770 1.00 95.00 188 VAL A C 1
ATOM 1387 O O . VAL A 1 188 ? 16.378 -0.537 -26.770 1.00 95.00 188 VAL A O 1
ATOM 1390 N N . GLY A 1 189 ? 17.100 -2.242 -25.476 1.00 92.56 189 GLY A N 1
ATOM 1391 C CA . GLY A 1 189 ? 16.314 -3.308 -26.096 1.00 92.56 189 GLY A CA 1
ATOM 1392 C C . GLY A 1 189 ? 14.878 -3.390 -25.568 1.00 92.56 189 GLY A C 1
ATOM 1393 O O . GLY A 1 189 ? 14.403 -2.512 -24.860 1.00 92.56 189 GLY A O 1
ATOM 1394 N N . GLU A 1 190 ? 14.168 -4.465 -25.928 1.00 93.81 190 GLU A N 1
ATOM 1395 C CA . GLU A 1 190 ? 12.832 -4.759 -25.368 1.00 93.81 190 GLU A CA 1
ATOM 1396 C C . GLU A 1 190 ? 12.894 -5.200 -23.896 1.00 93.81 190 GLU A C 1
ATOM 1398 O O . GLU A 1 190 ? 11.873 -5.214 -23.220 1.00 93.81 190 GLU A O 1
ATOM 1403 N N . ASP A 1 191 ? 14.083 -5.581 -23.435 1.00 92.94 191 ASP A N 1
ATOM 1404 C CA . ASP A 1 191 ? 14.417 -6.005 -22.078 1.00 92.94 191 ASP A CA 1
ATOM 1405 C C . ASP A 1 191 ? 14.917 -4.855 -21.191 1.00 92.94 191 ASP A C 1
ATOM 1407 O O . ASP A 1 191 ? 15.323 -5.120 -20.068 1.00 92.94 191 ASP A O 1
ATOM 1411 N N . GLY A 1 192 ? 14.938 -3.612 -21.688 1.00 95.06 192 GLY A N 1
ATOM 1412 C CA . GLY A 1 192 ? 15.437 -2.451 -20.933 1.00 95.06 192 GLY A CA 1
ATOM 1413 C C . GLY A 1 192 ? 16.961 -2.392 -20.809 1.00 95.06 192 GLY A C 1
ATOM 1414 O O . GLY A 1 192 ? 17.518 -1.478 -20.227 1.00 95.06 192 GLY A O 1
ATOM 1415 N N . CYS A 1 193 ? 17.702 -3.316 -21.424 1.00 94.62 193 CYS A N 1
ATOM 1416 C CA . CYS A 1 193 ? 19.159 -3.341 -21.304 1.00 94.62 193 CYS A CA 1
ATOM 1417 C C . CYS A 1 193 ? 19.855 -2.639 -22.477 1.00 94.62 193 CYS A C 1
ATOM 1419 O O . CYS A 1 193 ? 19.494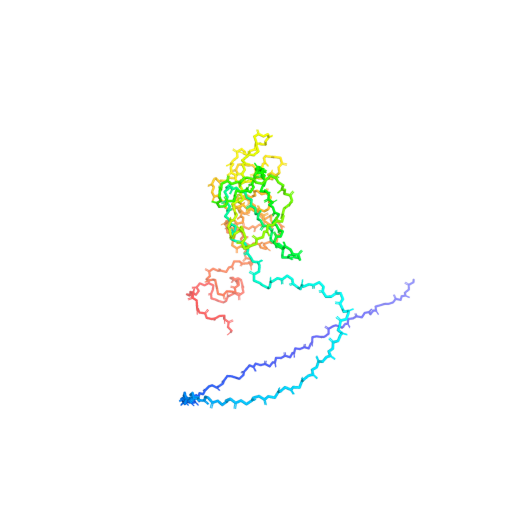 -2.809 -23.653 1.00 94.62 193 CYS A O 1
ATOM 1421 N N . THR A 1 194 ? 20.930 -1.893 -22.196 1.00 94.38 194 THR A N 1
ATOM 1422 C CA . THR A 1 194 ? 21.859 -1.482 -23.256 1.00 94.38 194 THR A CA 1
ATOM 1423 C C . THR A 1 194 ? 22.711 -2.670 -23.730 1.00 94.38 194 THR A C 1
ATOM 1425 O O . THR A 1 194 ? 22.876 -3.663 -23.017 1.00 94.38 194 THR A O 1
ATOM 1428 N N . PRO A 1 195 ? 23.343 -2.587 -24.919 1.00 91.38 195 PRO A N 1
ATOM 1429 C CA . PRO A 1 195 ? 24.277 -3.622 -25.363 1.00 91.38 195 PRO A CA 1
ATOM 1430 C C . PRO A 1 195 ? 25.459 -3.872 -24.414 1.00 91.38 195 PRO A C 1
ATOM 1432 O O . PRO A 1 195 ? 26.078 -4.926 -24.519 1.00 91.38 195 PRO A O 1
ATOM 1435 N N . ASP A 1 196 ? 25.792 -2.908 -23.547 1.00 90.62 196 ASP A N 1
ATOM 1436 C CA . ASP A 1 196 ? 26.893 -3.015 -22.586 1.00 90.62 196 ASP A CA 1
ATOM 1437 C C . ASP A 1 196 ? 26.472 -3.666 -21.253 1.00 90.62 196 ASP A C 1
ATOM 1439 O O . ASP A 1 196 ? 27.342 -4.089 -20.493 1.00 90.62 196 ASP A O 1
ATOM 1443 N N . GLU A 1 197 ? 25.167 -3.761 -20.982 1.00 92.06 197 GLU A N 1
ATOM 1444 C CA . GLU A 1 197 ? 24.594 -4.336 -19.752 1.00 92.06 197 GLU A CA 1
ATOM 1445 C C . GLU A 1 197 ? 24.048 -5.748 -19.944 1.00 92.06 197 GLU A C 1
ATOM 1447 O O . GLU A 1 197 ? 23.934 -6.486 -18.969 1.00 92.06 197 GLU A O 1
ATOM 1452 N N . ARG A 1 198 ? 23.731 -6.136 -21.184 1.00 89.81 198 ARG A N 1
ATOM 1453 C CA . ARG A 1 198 ? 23.167 -7.455 -21.468 1.00 89.81 198 ARG A CA 1
ATOM 1454 C C . ARG A 1 198 ? 24.105 -8.573 -21.013 1.00 89.81 198 ARG A C 1
ATOM 1456 O O . ARG A 1 198 ? 25.279 -8.576 -21.373 1.00 89.81 198 ARG A O 1
ATOM 1463 N N . ASP A 1 199 ? 23.537 -9.520 -20.280 1.00 86.62 199 ASP A N 1
ATOM 1464 C CA . ASP A 1 199 ? 24.164 -10.739 -19.772 1.00 86.62 199 ASP A CA 1
ATOM 1465 C C . ASP A 1 199 ? 23.259 -11.915 -20.174 1.00 86.62 199 ASP A C 1
ATOM 1467 O O . ASP A 1 199 ? 22.201 -12.147 -19.582 1.00 86.62 199 ASP A O 1
ATOM 1471 N N . SER A 1 200 ? 23.603 -12.567 -21.285 1.00 87.44 200 SER A N 1
ATOM 1472 C CA . SER A 1 200 ? 22.713 -13.516 -21.963 1.00 87.44 200 SER A CA 1
ATOM 1473 C C . SER A 1 200 ? 22.565 -14.858 -21.235 1.00 87.44 200 SER A C 1
ATOM 1475 O O . SER A 1 200 ? 21.551 -15.537 -21.438 1.00 87.44 200 SER A O 1
ATOM 1477 N N . ASP A 1 201 ? 23.529 -15.246 -20.395 1.00 86.50 201 ASP A N 1
ATOM 1478 C CA . ASP A 1 201 ? 23.480 -16.475 -19.594 1.00 86.50 201 ASP A CA 1
ATOM 1479 C C . ASP A 1 201 ? 23.286 -16.238 -18.084 1.00 86.50 201 ASP A C 1
ATOM 1481 O O . ASP A 1 201 ? 22.932 -17.178 -17.357 1.00 86.50 201 ASP A O 1
ATOM 1485 N N . GLY A 1 202 ? 23.366 -14.983 -17.635 1.00 86.62 202 GLY A N 1
ATOM 1486 C CA . GLY A 1 202 ? 23.035 -14.556 -16.280 1.00 86.62 202 GLY A CA 1
ATOM 1487 C C . GLY A 1 202 ? 24.107 -14.921 -15.255 1.00 86.62 202 GLY A C 1
ATOM 1488 O O . GLY A 1 202 ? 23.773 -15.130 -14.081 1.00 86.62 202 GLY A O 1
ATOM 1489 N N . ASP A 1 203 ? 25.365 -15.064 -15.681 1.00 85.88 203 ASP A N 1
ATOM 1490 C CA . ASP A 1 203 ? 26.488 -15.440 -14.817 1.00 85.88 203 ASP A CA 1
ATOM 1491 C C . ASP A 1 203 ? 27.084 -14.250 -14.025 1.00 85.88 203 ASP A C 1
ATOM 1493 O O . ASP A 1 203 ? 27.885 -14.437 -13.095 1.00 85.88 203 ASP A O 1
ATOM 1497 N N . GLY A 1 204 ? 26.634 -13.028 -14.334 1.00 86.88 204 GLY A N 1
ATOM 1498 C CA . GLY A 1 204 ? 27.067 -11.774 -13.727 1.00 86.88 204 GLY A CA 1
ATOM 1499 C C . GLY A 1 204 ? 28.168 -11.037 -14.498 1.00 86.88 204 GLY A C 1
ATOM 1500 O O . GLY A 1 204 ? 28.685 -10.034 -13.981 1.00 86.88 204 GLY A O 1
ATOM 1501 N N . VAL A 1 205 ? 28.552 -11.498 -15.693 1.00 87.62 205 VAL A N 1
ATOM 1502 C CA . VAL A 1 205 ? 29.499 -10.840 -16.600 1.00 87.62 205 VAL A CA 1
ATOM 1503 C C . VAL A 1 205 ? 28.768 -10.398 -17.879 1.00 87.62 205 VAL A C 1
ATOM 1505 O O . VAL A 1 205 ? 28.324 -11.231 -18.653 1.00 87.62 205 VAL A O 1
ATOM 1508 N N . PRO A 1 206 ? 28.692 -9.088 -18.188 1.00 89.12 206 PRO A N 1
ATOM 1509 C CA . PRO A 1 206 ? 28.020 -8.633 -19.409 1.00 89.12 206 PRO A CA 1
ATOM 1510 C C . PRO A 1 206 ? 28.663 -9.190 -20.689 1.00 89.12 206 PRO A C 1
ATOM 1512 O O . PRO A 1 206 ? 29.897 -9.218 -20.777 1.00 89.12 206 PRO A O 1
ATOM 1515 N N . ASP A 1 207 ? 27.861 -9.497 -21.718 1.00 89.06 207 ASP A N 1
ATOM 1516 C CA . ASP A 1 207 ? 28.281 -10.116 -22.988 1.00 89.06 207 ASP A CA 1
ATOM 1517 C C . ASP A 1 207 ? 29.559 -9.488 -23.587 1.00 89.06 207 ASP A C 1
ATOM 1519 O O . ASP A 1 207 ? 30.417 -10.218 -24.089 1.00 89.06 207 ASP A O 1
ATOM 1523 N N . PRO A 1 208 ? 29.755 -8.145 -23.592 1.00 89.75 208 PRO A N 1
ATOM 1524 C CA . PRO A 1 208 ? 30.957 -7.555 -24.192 1.00 89.75 208 PRO A CA 1
ATOM 1525 C C . PRO A 1 208 ? 32.241 -7.809 -23.394 1.00 89.75 208 PRO A C 1
ATOM 1527 O O . PRO A 1 208 ? 33.344 -7.634 -23.926 1.00 89.75 208 PRO A O 1
ATOM 1530 N N . SER A 1 209 ? 32.103 -8.152 -22.113 1.00 90.31 209 SER A N 1
ATOM 1531 C CA . SER A 1 209 ? 33.192 -8.496 -21.196 1.00 90.31 209 SER A CA 1
ATOM 1532 C C . SER A 1 209 ? 33.299 -9.998 -20.941 1.00 90.31 209 SER A C 1
ATOM 1534 O O . SER A 1 209 ? 34.332 -10.428 -20.420 1.00 90.31 209 SER A O 1
ATOM 1536 N N . ASP A 1 210 ? 32.295 -10.776 -21.343 1.00 88.38 210 ASP A N 1
ATOM 1537 C CA . ASP A 1 210 ? 32.286 -12.223 -21.221 1.00 88.38 210 ASP A CA 1
ATOM 1538 C C . ASP A 1 210 ? 32.968 -12.899 -22.424 1.00 88.38 210 ASP A C 1
ATOM 1540 O O . ASP A 1 210 ? 32.737 -12.596 -23.600 1.00 88.38 210 ASP A O 1
ATOM 1544 N N . ARG A 1 211 ? 33.881 -13.826 -22.128 1.00 90.38 211 ARG A N 1
ATOM 1545 C CA . ARG A 1 211 ? 34.531 -14.647 -23.155 1.00 90.38 211 ARG A CA 1
ATOM 1546 C C . ARG A 1 211 ? 33.628 -15.773 -23.639 1.00 90.38 211 ARG A C 1
ATOM 1548 O O . ARG A 1 211 ? 33.887 -16.296 -24.730 1.00 90.38 211 ARG A O 1
ATOM 1555 N N . CYS A 1 212 ? 32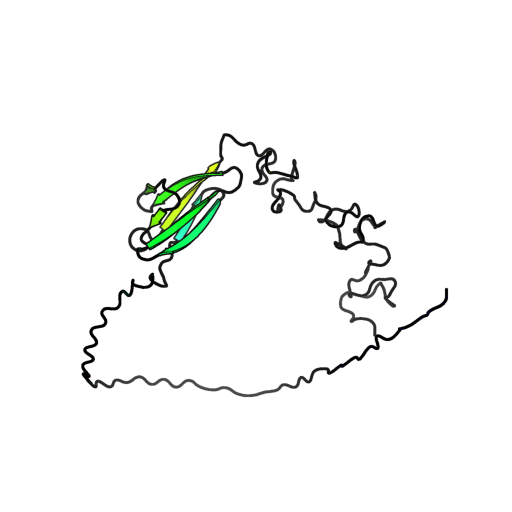.620 -16.143 -22.856 1.00 88.25 212 CYS A N 1
ATOM 1556 C CA . CYS A 1 212 ? 31.709 -17.238 -23.128 1.00 88.25 212 CYS A CA 1
ATOM 1557 C C . CYS A 1 212 ? 30.227 -16.839 -22.913 1.00 88.25 212 CYS A C 1
ATOM 1559 O O . CYS A 1 212 ? 29.571 -17.537 -22.155 1.00 88.25 212 CYS A O 1
ATOM 1561 N N . PRO A 1 213 ? 29.664 -15.871 -23.674 1.00 85.44 213 PRO A N 1
ATOM 1562 C CA . PRO A 1 213 ? 28.338 -15.258 -23.421 1.00 85.44 213 PRO A CA 1
ATOM 1563 C C . PRO A 1 213 ? 27.100 -16.171 -23.491 1.00 85.44 213 PRO A C 1
ATOM 1565 O O . PRO A 1 213 ? 25.976 -15.689 -23.482 1.00 85.44 213 PRO A O 1
ATOM 1568 N N . ASP A 1 214 ? 27.282 -17.475 -23.690 1.00 86.44 214 ASP A N 1
ATOM 1569 C CA . ASP A 1 214 ? 26.208 -18.449 -23.907 1.00 86.44 214 ASP A CA 1
ATOM 1570 C C . ASP A 1 214 ? 26.474 -19.739 -23.094 1.00 86.44 214 ASP A C 1
ATOM 1572 O O . ASP A 1 214 ? 26.222 -20.859 -23.575 1.00 86.44 214 ASP A O 1
ATOM 1576 N N . THR A 1 215 ? 27.075 -19.633 -21.903 1.00 85.44 215 THR A N 1
ATOM 1577 C CA . THR A 1 215 ? 27.328 -20.805 -21.052 1.00 85.44 215 THR A CA 1
ATOM 1578 C C . THR A 1 215 ? 26.054 -21.310 -20.368 1.00 85.44 215 THR A C 1
ATOM 1580 O O . THR A 1 215 ? 25.033 -20.627 -20.306 1.00 85.44 215 THR A O 1
ATOM 1583 N N . PRO A 1 216 ? 26.018 -22.580 -19.921 1.00 80.19 216 PRO A N 1
ATOM 1584 C CA . PRO A 1 216 ? 24.915 -23.059 -19.103 1.00 80.19 216 PRO A CA 1
ATOM 1585 C C . PRO A 1 216 ? 24.838 -22.279 -17.778 1.00 80.19 216 PRO A C 1
ATOM 1587 O O . PRO A 1 216 ? 25.881 -22.034 -17.174 1.00 80.19 216 PRO A O 1
ATOM 1590 N N . PRO A 1 217 ? 23.628 -22.000 -17.256 1.00 64.88 217 PRO A N 1
ATOM 1591 C CA . PRO A 1 217 ? 23.475 -21.366 -15.948 1.00 64.88 217 PRO A CA 1
ATOM 1592 C C . PRO A 1 217 ? 24.227 -22.162 -14.867 1.00 64.88 217 PRO A C 1
ATOM 1594 O O . PRO A 1 217 ? 24.019 -23.378 -14.785 1.00 64.88 217 PRO A O 1
ATOM 1597 N N . ASP A 1 218 ? 25.028 -21.477 -14.033 1.00 63.16 218 ASP A N 1
ATOM 1598 C CA . ASP A 1 218 ? 25.865 -22.009 -12.924 1.00 63.16 218 ASP A CA 1
ATOM 1599 C C . ASP A 1 218 ? 27.321 -22.409 -13.279 1.00 63.16 218 ASP A C 1
ATOM 1601 O O . ASP A 1 218 ? 28.034 -22.947 -12.424 1.00 63.16 218 ASP A O 1
ATOM 1605 N N . ASP A 1 219 ? 27.814 -22.122 -14.493 1.00 65.06 219 ASP A N 1
ATOM 1606 C CA . ASP A 1 219 ? 29.264 -22.118 -14.746 1.00 65.06 219 ASP A CA 1
ATOM 1607 C C . ASP A 1 219 ? 29.882 -20.828 -14.159 1.00 65.06 219 ASP A C 1
ATOM 1609 O O . ASP A 1 219 ? 29.408 -19.718 -14.351 1.00 65.06 219 ASP A O 1
ATOM 1613 N N . SER A 1 220 ? 30.903 -20.978 -13.313 1.00 61.31 220 SER A N 1
ATOM 1614 C CA . SER A 1 220 ? 31.455 -19.882 -12.507 1.00 61.31 220 SER A CA 1
ATOM 1615 C C . SER A 1 220 ? 32.217 -18.845 -13.339 1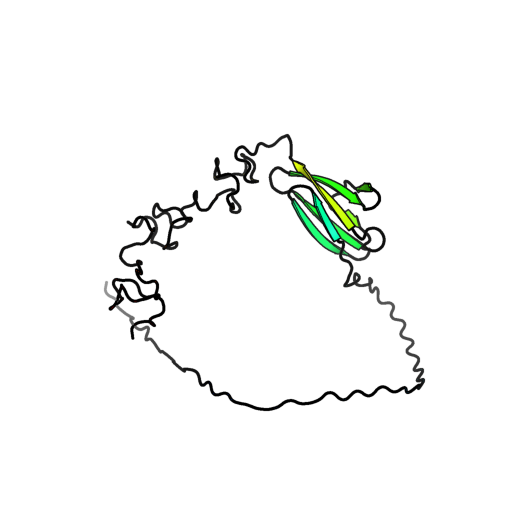.00 61.31 220 SER A C 1
ATOM 1617 O O . SER A 1 220 ? 33.123 -19.259 -14.063 1.00 61.31 220 SER A O 1
ATOM 1619 N N . ILE A 1 221 ? 31.959 -17.552 -13.077 1.00 60.41 221 ILE A N 1
ATOM 1620 C CA . ILE A 1 221 ? 32.752 -16.344 -13.413 1.00 60.41 221 ILE A CA 1
ATOM 1621 C C . ILE A 1 221 ? 34.081 -16.675 -14.115 1.00 60.41 221 ILE A C 1
ATOM 1623 O O . ILE A 1 221 ? 35.032 -17.128 -13.457 1.00 60.41 221 ILE A O 1
ATOM 1627 N N . ASP A 1 222 ? 34.152 -16.423 -15.425 1.00 56.59 222 ASP A N 1
ATOM 1628 C CA . ASP A 1 222 ? 35.352 -16.636 -16.243 1.00 56.59 222 ASP A CA 1
ATOM 1629 C C . ASP A 1 222 ? 36.567 -15.878 -15.667 1.00 56.59 222 ASP A C 1
ATOM 1631 O O . ASP A 1 222 ? 36.686 -14.654 -15.762 1.00 56.59 222 ASP A O 1
ATOM 1635 N N . ASN A 1 223 ? 37.489 -16.624 -15.044 1.00 50.12 223 ASN A N 1
ATOM 1636 C CA . ASN A 1 223 ? 38.828 -16.148 -14.673 1.00 50.12 223 ASN A CA 1
ATOM 1637 C C . ASN A 1 223 ? 39.824 -16.420 -15.814 1.00 50.12 223 ASN A C 1
ATOM 1639 O O . ASN A 1 223 ? 40.243 -17.593 -15.948 1.00 50.12 223 ASN A O 1
#

Radius of gyration: 32.17 Å; Cα contacts (8 Å, |Δi|>4): 338; chains: 1; bounding box: 74×73×83 Å

Foldseek 3Di:
DDDDDDDDDDDDDDDDDDDDDDDDDDDDDDDDDDDDDDDDDDDDDDPDPDPDPPLDDFDPPQDAAEAEADAWDWDWDGDSPGIWIATGGFAQKDFAFKAAPVRDTDRDGGDGDHCVRGNYIYTYIDGDPVFDDPQPLRHTPVQAPQPNAHPPADADPRSDHQCRDLQLCCPAGNVQAPCSPAHRVDPDDNNNDDQQRDQQQPQPARPVRDPCSDDHRPDHDDD

Nearest PDB structures (foldseek):
  8tyy-assembly1_A  TM=3.139E-01  e=8.139E-01  Ensifer aridi
  1whh-assembly1_A  TM=2.292E-01  e=2.560E+00  Mus musculus
  7np7-assembly1_D2  TM=2.789E-01  e=1.862E+00  Mycobacterium tuberculosis H37Rv